Protein AF-A0A6S7IF71-F1 (afdb_monomer_lite)

Sequence (249 aa):
MFGIVPHFIAPGVDFCSVKGHHYIVRSDAGIYIKTDSLSKESDVKVFNLHYSCKGGDHYLANNGYFYIVKGNNYRRVTNMNTDSDSVVYSLHPNCQGGDHYLSMCGKFYIIYKDRGIYRRTTNMNKDDDAVEYPLHPNCKDGLYYWGLEKYAYTIKPLGDWDPQYHKTSNMNHDWDSHDQSFNNDVVNFLPGAPGQAVIKDGNSIGEYKLAKCSEKMENASKDTGIDCTLFMNFSFFVLMVVYLSRNYE

Organism: Paramuricea clavata (NCBI:txid317549)

Se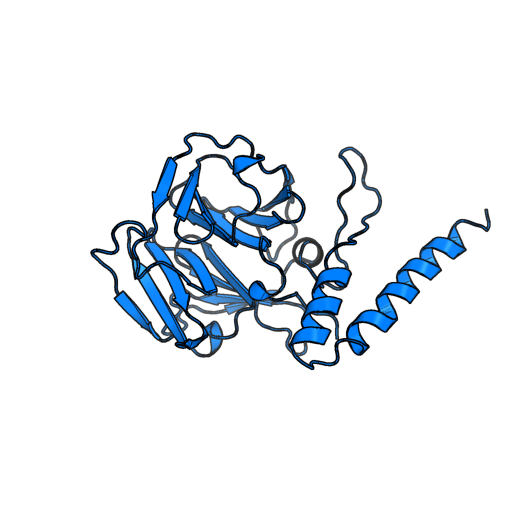condary structure (DSSP, 8-state):
---PPPTTTSTTEEEEEETTEEEEEETTTTEEEEES-SSS----EEEEPPGGGSS-SEEEEETTEEEEEETTEEEEESBTTTTBT-EEEEPPGGGSS-SEEEEETTEEEEEETTTTEEEEES-TTT-TT-EEEEPPGGGTS-S-EEEETTEEEEEPPP-SSS-EEEEESBTTTTBT-EEEEPPHHHHHTSTT-TT------SSS-------SHHHHHHHHHHHH----HHHHTTHHHHHHHHHHTTS--

Foldseek 3Di:
DFWFAFLVLQFQWAWEDDPQWIKTTNLVVQKIWIFNDFFDDTDIDIAGFDPVLHDARAWYDAPQWIWGHHAQKIWIANDRRPCHPIDMAGFDPVLGDAPYWEDEPCWIWGHDLVVQKIKIDNDRRPCPPIDMAGFDPVLRQFRHWYYDYQKIKGWHTDDPDATKIKIASDRRPRHPIDIGHGDPVSQLCGPSRPNPAADDDDDDPDDHDDPDSVVSVVVVCVVPVDPCVVVPPCVVVVVVVVVVVVVPD

pLDDT: mean 80.31, std 23.96, range [27.77, 98.75]

Structure (mmCIF, N/CA/C/O backbone):
data_AF-A0A6S7IF71-F1
#
_entry.id   AF-A0A6S7IF71-F1
#
loop_
_atom_site.group_PDB
_atom_site.id
_atom_site.type_symbol
_atom_site.label_atom_id
_atom_site.label_alt_id
_atom_site.label_comp_id
_atom_site.label_asym_id
_atom_site.label_entity_id
_atom_site.label_seq_id
_atom_site.pdbx_PDB_ins_code
_atom_site.Cartn_x
_atom_site.Cartn_y
_atom_site.Cartn_z
_atom_site.occupancy
_atom_site.B_iso_or_equiv
_atom_site.auth_seq_id
_atom_site.auth_comp_id
_atom_site.auth_asym_id
_atom_site.auth_atom_id
_atom_site.pdbx_PDB_model_num
ATOM 1 N N . MET A 1 1 ? 1.788 -6.121 25.744 1.00 42.72 1 MET A N 1
ATOM 2 C CA . MET A 1 1 ? 2.164 -4.816 25.160 1.00 42.72 1 MET A CA 1
ATOM 3 C C . MET A 1 1 ? 1.217 -4.573 24.002 1.00 42.72 1 MET A C 1
ATOM 5 O O . MET A 1 1 ? 1.227 -5.374 23.085 1.00 42.72 1 MET A O 1
ATOM 9 N N . PHE A 1 2 ? 0.315 -3.594 24.088 1.00 51.47 2 PHE A N 1
ATOM 10 C CA . PHE A 1 2 ? -0.605 -3.299 22.983 1.00 51.47 2 PHE A CA 1
ATOM 11 C C . PHE A 1 2 ? 0.187 -2.714 21.820 1.00 51.47 2 PHE A C 1
ATOM 13 O O . PHE A 1 2 ? 1.081 -1.903 22.045 1.00 51.47 2 PHE A O 1
ATOM 20 N N . GLY A 1 3 ? -0.108 -3.137 20.598 1.00 74.31 3 GLY A N 1
ATOM 21 C CA . GLY A 1 3 ? 0.604 -2.647 19.436 1.00 74.31 3 GLY A CA 1
ATOM 22 C C . GLY A 1 3 ? -0.203 -2.813 18.169 1.00 74.31 3 GLY A C 1
ATOM 23 O O . GLY A 1 3 ? -1.022 -3.726 18.061 1.00 74.31 3 GLY A O 1
ATOM 24 N N . ILE A 1 4 ? 0.027 -1.902 17.224 1.00 84.19 4 ILE A N 1
ATOM 25 C CA . ILE A 1 4 ? -0.579 -1.977 15.899 1.00 84.19 4 ILE A CA 1
ATOM 26 C C . ILE A 1 4 ? -0.264 -3.357 15.313 1.00 84.19 4 ILE A C 1
ATOM 28 O O . ILE A 1 4 ? 0.898 -3.752 15.212 1.00 84.19 4 ILE A O 1
ATOM 32 N N . VAL A 1 5 ? -1.309 -4.088 14.934 1.00 86.94 5 VAL A N 1
ATOM 33 C CA . VAL A 1 5 ? -1.176 -5.410 14.322 1.00 86.94 5 VAL A CA 1
ATOM 34 C C . VAL A 1 5 ? -0.519 -5.235 12.952 1.00 86.94 5 VAL A C 1
ATOM 36 O O . VAL A 1 5 ? -1.033 -4.454 12.149 1.00 86.94 5 VAL A O 1
ATOM 39 N N . PRO A 1 6 ? 0.584 -5.942 12.656 1.00 88.00 6 PRO A N 1
ATOM 40 C CA . PRO A 1 6 ? 1.215 -5.906 11.342 1.00 88.00 6 PRO A CA 1
ATOM 41 C C . PRO A 1 6 ? 0.268 -6.361 10.226 1.00 88.00 6 PRO A C 1
ATOM 43 O O . PRO A 1 6 ? -0.568 -7.245 10.435 1.00 88.00 6 PRO A O 1
ATOM 46 N N . HIS A 1 7 ? 0.459 -5.832 9.017 1.00 90.19 7 HIS A N 1
ATOM 47 C CA . HIS A 1 7 ? -0.374 -6.150 7.853 1.00 90.19 7 HIS A CA 1
ATOM 48 C C . HIS A 1 7 ? -0.539 -7.661 7.591 1.00 90.19 7 HIS A C 1
ATOM 50 O O . HIS A 1 7 ? -1.652 -8.119 7.352 1.00 90.19 7 HIS A O 1
ATOM 56 N N . PHE A 1 8 ? 0.528 -8.460 7.726 1.00 86.12 8 PHE A N 1
ATOM 57 C CA . PHE A 1 8 ? 0.473 -9.909 7.467 1.00 86.12 8 PHE A CA 1
ATOM 58 C C . PHE A 1 8 ? -0.472 -10.681 8.412 1.00 86.12 8 PHE A C 1
ATOM 60 O O . PHE A 1 8 ? -0.945 -11.760 8.063 1.00 86.12 8 PHE A O 1
ATOM 67 N N . ILE A 1 9 ? -0.775 -10.134 9.597 1.00 86.12 9 ILE A N 1
ATOM 68 C CA . ILE A 1 9 ? -1.738 -10.707 10.556 1.00 86.12 9 ILE A CA 1
ATOM 69 C C . ILE A 1 9 ? -3.147 -10.133 10.327 1.00 86.12 9 ILE A C 1
ATOM 71 O O . ILE A 1 9 ? -4.149 -10.798 10.605 1.00 86.12 9 ILE A O 1
ATOM 75 N N . ALA A 1 10 ? -3.239 -8.911 9.795 1.00 86.31 10 ALA A N 1
ATOM 76 C CA . ALA A 1 10 ? -4.484 -8.202 9.510 1.00 86.31 10 ALA A CA 1
ATOM 77 C C . ALA A 1 10 ? -4.689 -7.960 7.997 1.00 86.31 10 ALA A C 1
ATOM 79 O O . ALA A 1 10 ? -4.788 -6.806 7.568 1.00 86.31 10 ALA A O 1
ATOM 80 N N . PRO A 1 11 ? -4.798 -9.023 7.173 1.00 81.00 11 PRO A N 1
ATOM 81 C CA . PRO A 1 11 ? -5.032 -8.866 5.743 1.00 81.00 11 PRO A CA 1
ATOM 82 C C . PRO A 1 11 ? -6.348 -8.124 5.491 1.00 81.00 11 PRO A C 1
ATOM 84 O O . PRO A 1 11 ? -7.351 -8.336 6.185 1.00 81.00 11 PRO A O 1
ATOM 87 N N . GLY A 1 12 ? -6.342 -7.251 4.486 1.00 85.56 12 GLY A N 1
ATOM 88 C CA . GLY A 1 12 ? -7.453 -6.347 4.192 1.00 85.56 12 GLY A CA 1
ATOM 89 C C . GLY A 1 12 ? -7.421 -5.029 4.969 1.00 85.56 12 GLY A C 1
ATOM 90 O O . GLY A 1 12 ? -8.316 -4.205 4.769 1.00 85.56 12 GLY A O 1
ATOM 91 N N . VAL A 1 13 ? -6.414 -4.807 5.818 1.00 93.00 13 VAL A N 1
ATOM 92 C CA . VAL A 1 13 ? -6.106 -3.489 6.381 1.00 93.00 13 VAL A CA 1
ATOM 93 C C . VAL A 1 13 ? -4.944 -2.880 5.623 1.00 93.00 13 VAL A C 1
ATOM 95 O O . VAL A 1 13 ? -3.893 -3.506 5.532 1.00 93.00 13 VAL A O 1
ATOM 98 N N . ASP A 1 14 ? -5.107 -1.675 5.087 1.00 96.00 14 ASP A N 1
ATOM 99 C CA . ASP A 1 14 ? -4.027 -1.036 4.336 1.00 96.00 14 ASP A CA 1
ATOM 100 C C . ASP A 1 14 ? -4.143 0.488 4.295 1.00 96.00 14 ASP A C 1
ATOM 102 O O . ASP A 1 14 ? -5.200 1.063 4.573 1.00 96.00 14 ASP A O 1
ATOM 106 N N . PHE A 1 15 ? -3.048 1.138 3.919 1.00 96.44 15 PHE A N 1
ATOM 107 C CA . PHE A 1 15 ? -2.968 2.576 3.728 1.00 96.44 15 PHE A CA 1
ATOM 108 C C . PHE A 1 15 ? -2.781 2.895 2.251 1.00 96.44 15 PHE A C 1
ATOM 110 O O . PHE A 1 15 ? -1.943 2.320 1.565 1.00 96.44 15 PHE A O 1
ATOM 117 N N . CYS A 1 16 ? -3.489 3.904 1.759 1.00 96.62 16 CYS A N 1
ATOM 118 C CA . CYS A 1 16 ? -3.163 4.490 0.467 1.00 96.62 16 CYS A CA 1
ATOM 119 C C . CYS A 1 16 ? -3.387 5.993 0.466 1.00 96.62 16 CYS A C 1
ATOM 121 O O . CYS A 1 16 ? -3.990 6.556 1.380 1.00 96.62 16 CYS A O 1
ATOM 123 N N . SER A 1 17 ? -2.837 6.701 -0.517 1.00 95.62 17 SER A N 1
ATOM 124 C CA . SER A 1 17 ? -3.006 8.151 -0.594 1.00 95.62 17 SER A CA 1
ATOM 125 C C . SER A 1 17 ? -2.985 8.646 -2.031 1.00 95.62 17 SER A C 1
ATOM 127 O O . SER A 1 17 ? -2.241 8.150 -2.873 1.00 95.62 17 SER A O 1
ATOM 129 N N . VAL A 1 18 ? -3.838 9.624 -2.329 1.00 93.06 18 VAL A N 1
ATOM 130 C CA . VAL A 1 18 ? -3.946 10.224 -3.663 1.00 93.06 18 VAL A CA 1
ATOM 131 C C . VAL A 1 18 ? -4.596 11.599 -3.567 1.00 93.06 18 VAL A C 1
ATOM 133 O O . VAL A 1 18 ? -5.538 11.790 -2.798 1.00 93.06 18 VAL A O 1
ATOM 136 N N . LYS A 1 19 ? -4.103 12.558 -4.365 1.00 89.81 19 LYS A N 1
ATOM 137 C CA . LYS A 1 19 ? -4.599 13.950 -4.410 1.00 89.81 19 LYS A CA 1
ATOM 138 C C . LYS A 1 19 ? -4.639 14.620 -3.023 1.00 89.81 19 LYS A C 1
ATOM 140 O O . LYS A 1 19 ? -5.646 15.212 -2.660 1.00 89.81 19 LYS A O 1
ATOM 145 N N . GLY A 1 20 ? -3.566 14.479 -2.242 1.00 88.00 20 GLY A N 1
ATOM 146 C CA . GLY A 1 20 ? -3.442 15.102 -0.916 1.00 88.00 20 GLY A CA 1
ATOM 147 C C . GLY A 1 20 ? -4.278 14.462 0.197 1.00 88.00 20 GLY A C 1
ATOM 148 O O . GLY A 1 20 ? -4.254 14.951 1.318 1.00 88.00 20 GLY A O 1
ATOM 149 N N . HIS A 1 21 ? -4.993 13.372 -0.087 1.00 92.88 21 HIS A N 1
ATOM 150 C CA . HIS A 1 21 ? -5.795 12.659 0.902 1.00 92.88 21 HIS A CA 1
ATOM 151 C C . HIS A 1 21 ? -5.159 11.325 1.274 1.00 92.88 21 HIS A C 1
ATOM 153 O O . HIS A 1 21 ? -4.665 10.606 0.398 1.00 92.88 21 HIS A O 1
ATOM 159 N N . HIS A 1 22 ? -5.259 10.976 2.550 1.00 94.81 22 HIS A N 1
ATOM 160 C CA . HIS A 1 22 ? -4.908 9.679 3.101 1.00 94.81 22 HIS A CA 1
ATOM 161 C C . HIS A 1 22 ? -6.156 8.826 3.295 1.00 94.81 22 HIS A C 1
ATOM 163 O O . HIS A 1 22 ? -7.217 9.318 3.688 1.00 94.81 22 HIS A O 1
ATOM 169 N N . TYR A 1 23 ? -6.010 7.537 3.028 1.00 95.81 23 TYR A N 1
ATOM 170 C CA . TYR A 1 23 ? -7.058 6.549 3.169 1.00 95.81 23 TYR A CA 1
ATOM 171 C C . TYR A 1 23 ? -6.542 5.401 4.014 1.00 95.81 23 TYR A C 1
ATOM 173 O O . TYR A 1 23 ? -5.445 4.899 3.768 1.00 95.81 23 TYR A O 1
ATOM 181 N N . ILE A 1 24 ? -7.355 4.976 4.974 1.00 95.44 24 ILE A N 1
ATOM 182 C CA . ILE A 1 24 ? -7.093 3.771 5.757 1.00 95.44 24 ILE A CA 1
ATOM 183 C C . ILE A 1 24 ? -8.232 2.819 5.465 1.00 95.44 24 ILE A C 1
ATOM 185 O O . ILE A 1 24 ? -9.390 3.084 5.794 1.00 95.44 24 ILE A O 1
ATOM 189 N N . VAL A 1 25 ? -7.904 1.742 4.769 1.00 96.50 25 VAL A N 1
ATOM 190 C CA . VAL A 1 25 ? -8.851 0.728 4.338 1.00 96.50 25 VAL A CA 1
ATOM 191 C C . VAL A 1 25 ? -8.940 -0.326 5.429 1.00 96.50 25 VAL A C 1
ATOM 193 O O . VAL A 1 25 ? -7.927 -0.850 5.875 1.00 96.50 25 VAL A O 1
ATOM 196 N N . ARG A 1 26 ? -10.164 -0.634 5.858 1.00 93.25 26 ARG A N 1
ATOM 197 C CA . ARG A 1 26 ? -10.503 -1.748 6.750 1.00 93.25 26 ARG A CA 1
ATOM 198 C C . ARG A 1 26 ? -11.478 -2.638 6.004 1.00 93.25 26 ARG A C 1
ATOM 200 O O . ARG A 1 26 ? -12.685 -2.658 6.252 1.00 93.25 26 ARG A O 1
ATOM 207 N N . SER A 1 27 ? -10.952 -3.343 5.010 1.00 93.62 27 SER A N 1
ATOM 208 C CA . SER A 1 27 ? -11.751 -4.227 4.173 1.00 93.62 27 SER A CA 1
ATOM 209 C C . SER A 1 27 ? -12.330 -5.406 4.946 1.00 93.62 27 SER A C 1
ATOM 211 O O . SER A 1 27 ? -13.363 -5.934 4.533 1.00 93.62 27 SER A O 1
ATOM 213 N N . ASP A 1 28 ? -11.695 -5.799 6.044 1.00 87.19 28 ASP A N 1
ATOM 214 C CA . ASP A 1 28 ? -12.214 -6.751 7.025 1.00 87.19 28 ASP A CA 1
ATOM 215 C C . ASP A 1 28 ? -13.533 -6.274 7.661 1.00 87.19 28 ASP A C 1
ATOM 217 O O . ASP A 1 28 ? -14.412 -7.087 7.951 1.00 87.19 28 ASP A O 1
ATOM 221 N N . ALA A 1 29 ? -13.690 -4.957 7.814 1.00 88.00 29 ALA A N 1
ATOM 222 C CA . ALA A 1 29 ? -14.912 -4.291 8.259 1.00 88.00 29 ALA A CA 1
ATOM 223 C C . ALA A 1 29 ? -15.776 -3.763 7.094 1.00 88.00 29 ALA A C 1
ATOM 225 O O . ALA A 1 29 ? -16.879 -3.269 7.308 1.00 88.00 29 ALA A O 1
ATOM 226 N N . GLY A 1 30 ? -15.305 -3.879 5.850 1.00 91.00 30 GLY A N 1
ATOM 227 C CA . GLY A 1 30 ? -16.019 -3.413 4.663 1.00 91.00 30 GLY A CA 1
ATOM 228 C C . GLY A 1 30 ? -16.107 -1.892 4.528 1.00 91.00 30 GLY A C 1
ATOM 229 O O . GLY A 1 30 ? -17.011 -1.417 3.839 1.00 91.00 30 GLY A O 1
ATOM 230 N N . ILE A 1 31 ? -15.188 -1.152 5.147 1.00 93.69 31 ILE A N 1
ATOM 231 C CA . ILE A 1 31 ? -15.165 0.314 5.159 1.00 93.69 31 ILE A CA 1
ATOM 232 C C . ILE A 1 31 ? -13.760 0.860 4.876 1.00 93.69 31 ILE A C 1
ATOM 234 O O . ILE A 1 31 ? -12.764 0.136 4.920 1.00 93.69 31 ILE A O 1
ATOM 238 N N . TYR A 1 32 ? -13.669 2.160 4.634 1.00 94.44 32 TYR A N 1
ATOM 239 C CA . TYR A 1 32 ? -12.418 2.904 4.715 1.00 94.44 32 TYR A CA 1
ATOM 240 C C . TYR A 1 32 ? -12.674 4.301 5.272 1.00 94.44 32 TYR A C 1
ATOM 242 O O . TYR A 1 32 ? -13.789 4.821 5.188 1.00 94.44 32 TYR A O 1
ATOM 250 N N . ILE A 1 33 ? -11.635 4.920 5.820 1.00 91.94 33 ILE A N 1
ATOM 251 C CA . ILE A 1 33 ? -11.669 6.334 6.189 1.00 91.94 33 ILE A CA 1
ATOM 252 C C . ILE A 1 33 ? -10.856 7.168 5.219 1.00 91.94 33 ILE A C 1
ATOM 254 O O . ILE A 1 33 ? -9.880 6.686 4.648 1.00 91.94 33 ILE A O 1
ATOM 258 N N . LYS A 1 34 ? -11.269 8.419 5.044 1.00 92.69 34 LYS A N 1
ATOM 259 C CA . LYS A 1 34 ? -10.545 9.457 4.314 1.00 92.69 34 LYS A CA 1
ATOM 260 C C . LYS A 1 34 ? -10.218 10.592 5.278 1.00 92.69 34 LYS A C 1
ATOM 262 O O . LYS A 1 34 ? -11.111 11.051 5.989 1.00 92.69 34 LYS A O 1
ATOM 267 N N . THR A 1 35 ? -8.979 11.061 5.241 1.00 91.56 35 THR A N 1
ATOM 268 C CA . THR A 1 35 ? -8.516 12.231 5.992 1.00 91.56 35 THR A CA 1
ATOM 269 C C . THR A 1 35 ? -7.482 13.029 5.192 1.00 91.56 35 THR A C 1
ATOM 271 O O . THR A 1 35 ? -6.824 12.492 4.299 1.00 91.56 35 THR A O 1
ATOM 274 N N . ASP A 1 36 ? -7.331 14.311 5.514 1.00 91.44 36 ASP A N 1
ATOM 275 C CA . ASP A 1 36 ? -6.315 15.202 4.942 1.00 91.44 36 ASP A CA 1
ATOM 276 C C . ASP A 1 36 ? -5.003 15.163 5.741 1.00 91.44 36 ASP A C 1
ATOM 278 O O . ASP A 1 36 ? -3.959 15.602 5.258 1.00 91.44 36 ASP A O 1
ATOM 282 N N . SER A 1 37 ? -5.028 14.631 6.967 1.00 90.75 37 SER A N 1
ATOM 283 C CA . SER A 1 37 ? -3.842 14.521 7.810 1.00 90.75 37 SER A CA 1
ATOM 284 C C . SER A 1 37 ? -3.867 13.267 8.672 1.00 90.75 37 SER A C 1
ATOM 286 O O . SER A 1 37 ? -4.893 12.887 9.226 1.00 90.75 37 SER A O 1
ATOM 288 N N . LEU A 1 38 ? -2.699 12.640 8.811 1.00 91.44 38 LEU A N 1
ATOM 289 C CA . LEU A 1 38 ? -2.497 11.523 9.732 1.00 91.44 38 LEU A CA 1
ATOM 290 C C . LEU A 1 38 ? -1.950 11.965 11.092 1.00 91.44 38 LEU A C 1
ATOM 292 O O . LEU A 1 38 ? -2.001 11.178 12.027 1.00 91.44 38 LEU A O 1
ATOM 296 N N . SER A 1 39 ? -1.417 13.187 11.208 1.00 89.88 39 SER A N 1
ATOM 297 C CA . SER A 1 39 ? -0.765 13.701 12.426 1.00 89.88 39 SER A CA 1
ATOM 298 C C . SER A 1 39 ? -1.512 14.855 13.093 1.00 89.88 39 SER A C 1
ATOM 300 O O . SER A 1 39 ? -1.303 15.117 14.274 1.00 89.88 39 SER A O 1
ATOM 302 N N . LYS A 1 40 ? -2.390 15.551 12.367 1.00 86.75 40 LYS A N 1
ATOM 303 C CA . LYS A 1 40 ? -3.193 16.657 12.899 1.00 86.75 40 LYS A CA 1
ATOM 304 C C . LYS A 1 40 ? -4.643 16.237 13.064 1.00 86.75 40 LYS A C 1
ATOM 306 O O . LYS A 1 40 ? -5.134 15.382 12.327 1.00 86.75 40 LYS A O 1
ATOM 311 N N . GLU A 1 41 ? -5.330 16.884 14.002 1.00 77.44 41 GLU A N 1
ATOM 312 C CA . GLU A 1 41 ? -6.791 16.853 14.032 1.00 77.44 41 GLU A CA 1
ATOM 313 C C . GLU A 1 41 ? -7.328 17.292 12.670 1.00 77.44 41 GLU A C 1
ATOM 315 O O . GLU A 1 41 ? -6.921 18.311 12.107 1.00 77.44 41 GLU A O 1
ATOM 320 N N . SER A 1 42 ? -8.169 16.444 12.098 1.00 73.81 42 SER A N 1
ATOM 321 C CA . SER A 1 42 ? -8.741 16.629 10.775 1.00 73.81 42 SER A CA 1
ATOM 322 C C . SER A 1 42 ? -10.043 15.853 10.685 1.00 73.81 42 SER A C 1
ATOM 324 O O . SER A 1 42 ? -10.219 14.840 11.364 1.00 73.81 42 SER A O 1
ATOM 326 N N . ASP A 1 43 ? -10.957 16.335 9.846 1.00 76.94 43 ASP A N 1
ATOM 327 C CA . ASP A 1 43 ? -12.239 15.675 9.631 1.00 76.94 43 ASP A CA 1
ATOM 328 C C . ASP A 1 43 ? -12.020 14.284 9.027 1.00 76.94 43 ASP A C 1
ATOM 330 O O . ASP A 1 43 ? -11.713 14.132 7.839 1.00 76.94 43 ASP A O 1
ATOM 334 N N . VAL A 1 44 ? -12.223 13.254 9.844 1.00 80.44 44 VAL A N 1
ATOM 335 C CA . VAL A 1 44 ? -12.226 11.867 9.389 1.00 80.44 44 VAL A CA 1
ATOM 336 C C . VAL A 1 44 ? -13.610 11.538 8.844 1.00 80.44 44 VAL A C 1
ATOM 338 O O . VAL A 1 44 ? -14.618 11.623 9.545 1.00 80.44 44 VAL A O 1
ATOM 341 N N . LYS A 1 45 ? -13.673 11.129 7.575 1.00 85.94 45 LYS A N 1
ATOM 342 C CA . LYS A 1 45 ? -14.918 10.675 6.940 1.00 85.94 45 LYS A CA 1
ATOM 343 C C . LYS A 1 45 ? -14.865 9.178 6.703 1.00 85.94 45 LYS A C 1
ATOM 345 O O . LYS A 1 45 ? -13.931 8.690 6.069 1.00 85.94 45 LYS A O 1
ATOM 350 N N . VAL A 1 46 ? -15.882 8.470 7.183 1.00 87.88 46 VAL A N 1
ATOM 351 C CA . VAL A 1 46 ? -16.032 7.021 7.012 1.00 87.88 46 VAL A CA 1
ATOM 352 C C . VAL A 1 46 ? -16.889 6.737 5.782 1.00 87.88 46 VAL A C 1
ATOM 354 O O . VAL A 1 46 ? -17.934 7.356 5.586 1.00 87.88 46 VAL A O 1
ATOM 357 N N . PHE A 1 47 ? -16.463 5.778 4.967 1.00 91.12 47 PHE A N 1
ATOM 358 C CA . PHE A 1 47 ? -17.165 5.344 3.765 1.00 91.12 47 PHE A CA 1
ATOM 359 C C . PHE A 1 47 ? -17.275 3.823 3.719 1.00 91.12 47 PHE A C 1
ATOM 361 O O . PHE A 1 47 ? -16.383 3.103 4.167 1.00 91.12 47 PHE A O 1
ATOM 368 N N . ASN A 1 48 ? -18.357 3.336 3.118 1.00 94.25 48 ASN A N 1
ATOM 369 C CA . ASN A 1 48 ? -18.522 1.919 2.823 1.00 94.25 48 ASN A CA 1
ATOM 370 C C . ASN A 1 48 ? -17.749 1.543 1.556 1.00 94.25 48 ASN A C 1
ATOM 372 O O . ASN A 1 48 ? -17.822 2.245 0.548 1.00 94.25 48 ASN A O 1
ATOM 376 N N . LEU A 1 49 ? -17.080 0.393 1.584 1.00 95.50 49 LEU A N 1
ATOM 377 C CA . LEU A 1 49 ? -16.547 -0.232 0.377 1.00 95.50 49 LEU A CA 1
ATOM 378 C C . LEU A 1 49 ? -17.680 -0.903 -0.403 1.00 95.50 49 LEU A C 1
ATOM 380 O O . LEU A 1 49 ? -18.520 -1.605 0.175 1.00 95.50 49 LEU A O 1
ATOM 384 N N . HIS A 1 50 ? -17.648 -0.772 -1.727 1.00 97.81 50 HIS A N 1
ATOM 385 C CA . HIS A 1 50 ? -18.440 -1.604 -2.623 1.00 97.81 50 HIS A CA 1
ATOM 386 C C . HIS A 1 50 ? -18.098 -3.080 -2.407 1.00 97.81 50 HIS A C 1
ATOM 388 O O . HIS A 1 50 ? -16.950 -3.414 -2.117 1.00 97.81 50 HIS A O 1
ATOM 394 N N . TYR A 1 51 ? -19.061 -3.983 -2.604 1.00 96.25 51 TYR A N 1
ATOM 395 C CA . TYR A 1 51 ? -18.844 -5.422 -2.422 1.00 96.25 51 TYR A CA 1
ATOM 396 C C . TYR A 1 51 ? -17.641 -5.949 -3.230 1.00 96.25 51 TYR A C 1
ATOM 398 O O . TYR A 1 51 ? -16.790 -6.639 -2.675 1.00 96.25 51 TYR A O 1
ATOM 406 N N . SER A 1 52 ? -17.509 -5.544 -4.499 1.00 97.06 52 SER A N 1
ATOM 407 C CA . SER A 1 52 ? -16.378 -5.911 -5.374 1.00 97.06 52 SER A CA 1
ATOM 408 C C . SER A 1 52 ? -15.022 -5.343 -4.940 1.00 97.06 52 SER A C 1
ATOM 410 O O . SER A 1 52 ? -13.987 -5.825 -5.397 1.00 97.06 52 SER A O 1
ATOM 412 N N . CYS A 1 53 ? -15.024 -4.301 -4.106 1.00 97.56 53 CYS A N 1
ATOM 413 C CA . CYS A 1 53 ? -13.823 -3.646 -3.593 1.00 97.56 53 CYS A CA 1
ATOM 414 C C . CYS A 1 53 ? -13.407 -4.187 -2.217 1.00 97.56 53 CYS A C 1
ATOM 416 O O . CYS A 1 53 ? -12.478 -3.656 -1.622 1.00 97.56 53 CYS A O 1
ATOM 418 N N . LYS A 1 54 ? -14.091 -5.218 -1.702 1.00 96.06 54 LYS A N 1
ATOM 419 C CA . LYS A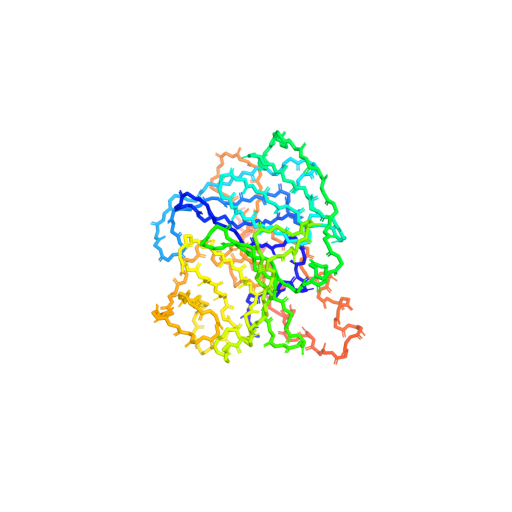 1 54 ? -13.742 -5.895 -0.449 1.00 96.06 54 LYS A CA 1
ATOM 420 C C . LYS A 1 54 ? -12.872 -7.127 -0.704 1.00 96.06 54 LYS A C 1
ATOM 422 O O . LYS A 1 54 ? -12.943 -7.779 -1.745 1.00 96.06 54 LYS A O 1
ATOM 427 N N . GLY A 1 55 ? -12.101 -7.498 0.310 1.00 94.12 55 GLY A N 1
ATOM 428 C CA . GLY A 1 55 ? -11.275 -8.697 0.354 1.00 94.12 55 GLY A CA 1
ATOM 429 C C . GLY A 1 55 ? -10.083 -8.648 -0.595 1.00 94.12 55 GLY A C 1
ATOM 430 O O . GLY A 1 55 ? -9.694 -9.702 -1.093 1.00 94.12 55 GLY A O 1
ATOM 431 N N . GLY A 1 56 ? -9.584 -7.451 -0.911 1.00 95.88 56 GLY A N 1
ATOM 432 C CA . GLY A 1 56 ? -8.238 -7.265 -1.439 1.00 95.88 56 GLY A CA 1
ATOM 433 C C . GLY A 1 56 ? -7.186 -7.499 -0.360 1.00 95.88 56 GLY A C 1
ATOM 434 O O . GLY A 1 56 ? -7.421 -7.197 0.812 1.00 95.88 56 GLY A O 1
ATOM 435 N N . ASP A 1 57 ? -6.048 -8.024 -0.790 1.00 96.00 57 ASP A N 1
ATOM 436 C CA . ASP A 1 57 ? -4.868 -8.258 0.033 1.00 96.00 57 ASP A CA 1
ATOM 437 C C . ASP A 1 57 ? -4.147 -6.931 0.296 1.00 96.00 57 ASP A C 1
ATOM 439 O O . ASP A 1 57 ? -3.827 -6.637 1.442 1.00 96.00 57 ASP A O 1
ATOM 443 N N . HIS A 1 58 ? -4.022 -6.081 -0.736 1.00 97.50 58 HIS A N 1
ATOM 444 C CA . HIS A 1 58 ? -3.435 -4.739 -0.633 1.00 97.50 58 HIS A CA 1
ATOM 445 C C . HIS A 1 58 ? -4.283 -3.675 -1.328 1.00 97.50 58 HIS A C 1
ATOM 447 O O . HIS A 1 58 ? -4.960 -3.947 -2.328 1.00 97.50 58 HIS A O 1
ATOM 453 N N . TYR A 1 59 ? -4.186 -2.442 -0.837 1.00 97.94 59 TYR A N 1
ATOM 454 C CA . TYR A 1 59 ? -4.833 -1.262 -1.399 1.00 97.94 59 TYR A CA 1
ATOM 455 C C . TYR A 1 59 ? -3.807 -0.155 -1.586 1.00 97.94 59 TYR A C 1
ATOM 457 O O . TYR A 1 59 ? -3.186 0.309 -0.640 1.00 97.94 59 TYR A O 1
ATOM 465 N N . LEU A 1 60 ? -3.694 0.340 -2.813 1.00 97.19 60 LEU A N 1
ATOM 466 C CA . LEU A 1 60 ? -2.832 1.464 -3.158 1.00 97.19 60 LEU A CA 1
ATOM 467 C C . LEU A 1 60 ? -3.565 2.434 -4.081 1.00 97.19 60 LEU A C 1
ATOM 469 O O . LEU A 1 60 ? -4.598 2.106 -4.664 1.00 97.19 60 LEU A O 1
ATOM 473 N N . ALA A 1 61 ? -3.039 3.646 -4.228 1.00 96.56 61 ALA A N 1
ATOM 474 C CA . ALA A 1 61 ? -3.654 4.663 -5.066 1.00 96.56 61 ALA A CA 1
ATOM 475 C C . ALA A 1 61 ? -2.607 5.398 -5.908 1.00 96.56 61 ALA A C 1
ATOM 477 O O . ALA A 1 61 ? -1.499 5.677 -5.455 1.00 96.56 61 ALA A O 1
ATOM 478 N N . ASN A 1 62 ? -2.955 5.686 -7.161 1.00 94.00 62 ASN A N 1
ATOM 479 C CA . ASN A 1 62 ? -2.084 6.375 -8.112 1.00 94.00 62 ASN A CA 1
ATOM 480 C C . ASN A 1 62 ? -2.918 7.126 -9.155 1.00 94.00 62 ASN A C 1
ATOM 482 O O . ASN A 1 62 ? -3.872 6.569 -9.697 1.00 94.00 62 ASN A O 1
ATOM 486 N N . ASN A 1 63 ? -2.543 8.368 -9.473 1.00 90.00 63 ASN A N 1
ATOM 487 C CA . ASN A 1 63 ? -3.128 9.169 -10.558 1.00 90.00 63 ASN A CA 1
ATOM 488 C C . ASN A 1 63 ? -4.670 9.220 -10.562 1.00 90.00 63 ASN A C 1
ATOM 490 O O . ASN A 1 63 ? -5.304 9.195 -11.611 1.00 90.00 63 ASN A O 1
ATOM 494 N N . GLY A 1 64 ? -5.283 9.293 -9.377 1.00 91.25 64 GLY A N 1
ATOM 495 C CA . GLY A 1 64 ? -6.741 9.351 -9.217 1.00 91.25 64 GLY A CA 1
ATOM 496 C C . GLY A 1 64 ? -7.468 8.006 -9.289 1.00 91.25 64 GLY A C 1
ATOM 497 O O . GLY A 1 64 ? -8.692 8.004 -9.236 1.00 91.25 64 GLY A O 1
ATOM 498 N N . TYR A 1 65 ? -6.739 6.894 -9.371 1.00 96.81 65 TYR A N 1
ATOM 499 C CA . TYR A 1 65 ? -7.286 5.544 -9.289 1.00 96.81 65 TYR A CA 1
ATOM 500 C C . TYR A 1 65 ? -6.876 4.866 -7.985 1.00 96.81 65 TYR A C 1
ATOM 502 O O . TYR A 1 65 ? -5.778 5.099 -7.473 1.00 96.81 65 TYR A O 1
ATOM 510 N N . PHE A 1 66 ? -7.736 3.973 -7.512 1.00 98.12 66 PHE A N 1
ATOM 511 C CA . PHE A 1 66 ? -7.433 2.981 -6.491 1.00 98.12 66 PHE A CA 1
ATOM 512 C C . PHE A 1 66 ? -7.147 1.643 -7.161 1.00 98.12 66 PHE A C 1
ATOM 514 O O . PHE A 1 66 ? -7.766 1.291 -8.168 1.00 98.12 66 PHE A O 1
ATOM 521 N N . TYR A 1 67 ? -6.210 0.903 -6.592 1.00 98.31 67 TYR A N 1
AT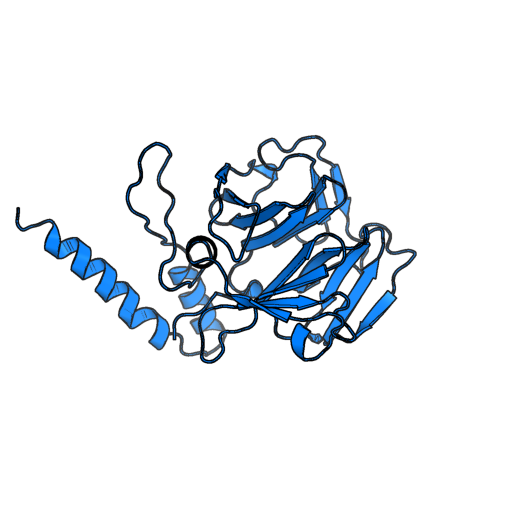OM 522 C CA . TYR A 1 67 ? -5.782 -0.408 -7.043 1.00 98.31 67 TYR A CA 1
ATOM 523 C C . TYR A 1 67 ? -5.950 -1.359 -5.867 1.00 98.31 67 TYR A C 1
ATOM 525 O O . TYR A 1 67 ? -5.502 -1.069 -4.761 1.00 98.31 67 TYR A O 1
ATOM 533 N N . ILE A 1 68 ? -6.622 -2.472 -6.118 1.00 98.44 68 ILE A N 1
ATOM 534 C CA . ILE A 1 68 ? -6.954 -3.483 -5.122 1.00 98.44 68 ILE A CA 1
ATOM 535 C C . ILE A 1 68 ? -6.293 -4.769 -5.589 1.00 98.44 68 ILE A C 1
ATOM 537 O O . ILE A 1 68 ? -6.756 -5.381 -6.556 1.00 98.44 68 ILE A O 1
ATOM 541 N N . VAL A 1 69 ? -5.185 -5.135 -4.955 1.00 98.25 69 VAL A N 1
ATOM 542 C CA . VAL A 1 69 ? -4.456 -6.371 -5.254 1.00 98.25 69 VAL A CA 1
ATOM 543 C C . VAL A 1 69 ? -5.174 -7.529 -4.575 1.00 98.25 69 VAL A C 1
ATOM 545 O O . VAL A 1 69 ? -5.558 -7.417 -3.414 1.00 98.25 69 VAL A O 1
ATOM 548 N N . LYS A 1 70 ? -5.389 -8.625 -5.303 1.00 97.19 70 LYS A N 1
ATOM 549 C CA . LYS A 1 70 ? -5.974 -9.859 -4.777 1.00 97.19 70 LYS A CA 1
ATOM 550 C C . LYS A 1 70 ? -5.361 -11.068 -5.478 1.00 97.19 70 LYS A C 1
ATOM 552 O O . LYS A 1 70 ? -5.624 -11.309 -6.663 1.00 97.19 70 LYS A O 1
ATOM 557 N N . GLY A 1 71 ? -4.552 -11.825 -4.746 1.00 96.31 71 GLY A N 1
ATOM 558 C CA . GLY A 1 71 ? -3.683 -12.859 -5.291 1.00 96.31 71 GLY A CA 1
ATOM 559 C C . GLY A 1 71 ? -2.831 -12.302 -6.431 1.00 96.31 71 GLY A C 1
ATOM 560 O O . GLY A 1 71 ? -2.171 -11.277 -6.296 1.00 96.31 71 GLY A O 1
ATOM 561 N N . ASN A 1 72 ? -2.913 -12.940 -7.598 1.00 98.31 72 ASN A N 1
ATOM 562 C CA . ASN A 1 72 ? -2.097 -12.588 -8.765 1.00 98.31 72 ASN A CA 1
ATOM 563 C C . ASN A 1 72 ? -2.752 -11.554 -9.696 1.00 98.31 72 ASN A C 1
ATOM 565 O O . ASN A 1 72 ? -2.341 -11.401 -10.846 1.00 98.31 72 ASN A O 1
ATOM 569 N N . ASN A 1 73 ? -3.797 -10.862 -9.242 1.00 98.50 73 ASN A N 1
ATOM 570 C CA . ASN A 1 73 ? -4.511 -9.862 -10.032 1.00 98.50 73 ASN A CA 1
ATOM 571 C C . ASN A 1 73 ? -4.645 -8.556 -9.253 1.00 98.50 73 ASN A C 1
ATOM 573 O O . ASN A 1 73 ? -4.573 -8.536 -8.025 1.00 98.50 73 ASN A O 1
ATOM 577 N N . TYR A 1 74 ? -4.918 -7.470 -9.967 1.00 98.38 74 TYR A N 1
ATOM 578 C CA . TYR A 1 74 ? -5.387 -6.239 -9.355 1.00 98.38 74 TYR A CA 1
ATOM 579 C C . TYR A 1 74 ? -6.599 -5.680 -10.091 1.00 98.38 74 TYR A C 1
ATOM 581 O O . TYR A 1 74 ? -6.697 -5.709 -11.320 1.00 98.38 74 TYR A O 1
ATOM 589 N N . ARG A 1 75 ? -7.531 -5.140 -9.312 1.00 98.44 75 ARG A N 1
ATOM 590 C CA . ARG A 1 75 ? -8.663 -4.355 -9.796 1.00 98.44 75 ARG 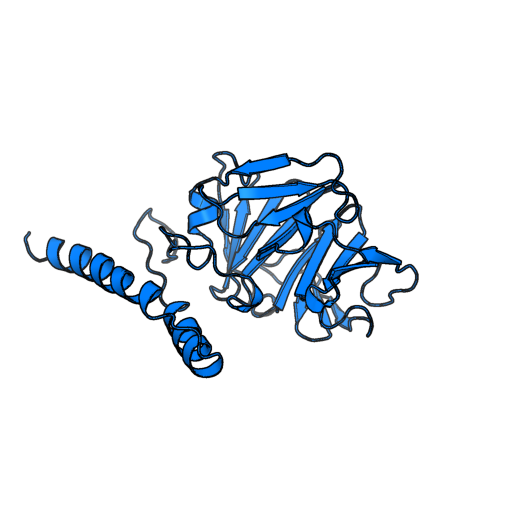A CA 1
ATOM 591 C C . ARG A 1 75 ? -8.310 -2.879 -9.684 1.00 98.44 75 ARG A C 1
ATOM 593 O O . ARG A 1 75 ? -7.888 -2.435 -8.623 1.00 98.44 75 ARG A O 1
ATOM 600 N N . ARG A 1 76 ? -8.507 -2.114 -10.753 1.00 98.25 76 ARG A N 1
ATOM 601 C CA . ARG A 1 76 ? -8.382 -0.653 -10.756 1.00 98.25 76 ARG A CA 1
ATOM 602 C C . ARG A 1 76 ? -9.769 -0.025 -10.795 1.00 98.25 76 ARG A C 1
ATOM 604 O O . ARG A 1 76 ? -10.547 -0.407 -11.659 1.00 98.25 76 ARG A O 1
ATOM 611 N N . VAL A 1 77 ? -10.047 0.937 -9.916 1.00 98.50 77 VAL A N 1
ATOM 612 C CA . VAL A 1 77 ? -11.314 1.694 -9.855 1.00 98.50 77 VAL A CA 1
ATOM 613 C C . VAL A 1 77 ? -11.051 3.184 -9.651 1.00 98.50 77 VAL A C 1
ATOM 615 O O . VAL A 1 77 ? -10.010 3.565 -9.117 1.00 98.50 77 VAL A O 1
ATOM 618 N N . THR A 1 78 ? -11.993 4.042 -10.031 1.00 97.69 78 THR A N 1
ATOM 619 C CA . THR A 1 78 ? -11.958 5.484 -9.705 1.00 97.69 78 THR A CA 1
ATOM 620 C C . THR A 1 78 ? -12.635 5.798 -8.370 1.00 97.69 78 THR A C 1
ATOM 622 O O . THR A 1 78 ? -12.309 6.797 -7.728 1.00 97.69 78 THR A O 1
ATOM 625 N N . ASN A 1 79 ? -13.544 4.931 -7.915 1.00 97.12 79 ASN A N 1
ATOM 626 C CA . ASN A 1 79 ? -14.272 5.088 -6.660 1.00 97.12 79 ASN A CA 1
ATOM 627 C C . ASN A 1 79 ? -14.526 3.724 -5.997 1.00 97.12 79 ASN A C 1
ATOM 629 O O . ASN A 1 79 ? -15.180 2.856 -6.577 1.00 97.12 79 ASN A O 1
ATOM 633 N N . MET A 1 80 ? -14.029 3.547 -4.767 1.00 97.44 80 MET A N 1
ATOM 634 C CA . MET A 1 80 ? -14.175 2.297 -4.011 1.00 97.44 80 MET A CA 1
ATOM 635 C C . MET A 1 80 ? -15.588 2.075 -3.448 1.00 97.44 80 MET A C 1
ATOM 637 O O . MET A 1 80 ? -15.903 0.949 -3.077 1.00 97.44 80 MET A O 1
ATOM 641 N N . ASN A 1 81 ? -16.455 3.094 -3.407 1.00 97.31 81 ASN A N 1
ATOM 642 C CA . ASN A 1 81 ? -17.843 2.971 -2.925 1.00 97.31 81 ASN A CA 1
ATOM 643 C C . ASN A 1 81 ? -18.765 2.346 -3.971 1.00 97.31 81 ASN A C 1
ATOM 645 O O . ASN A 1 81 ? -19.789 1.758 -3.627 1.00 97.31 81 ASN A O 1
ATOM 649 N N . THR A 1 82 ? -18.418 2.504 -5.246 1.00 97.75 82 THR A N 1
ATOM 650 C CA . THR A 1 82 ? -19.292 2.200 -6.385 1.00 97.75 82 THR A CA 1
ATOM 651 C C . THR A 1 82 ? -18.655 1.264 -7.407 1.00 97.75 82 THR A C 1
ATOM 653 O O . THR A 1 82 ? -19.327 0.909 -8.368 1.00 97.75 82 THR A O 1
ATOM 656 N N . ASP A 1 83 ? -17.384 0.872 -7.228 1.00 97.44 83 ASP A N 1
ATOM 657 C CA . ASP A 1 83 ? -16.632 0.047 -8.193 1.00 97.44 83 ASP A CA 1
ATOM 658 C C . ASP A 1 83 ? -16.596 0.673 -9.602 1.00 97.44 83 ASP A C 1
ATOM 660 O O . ASP A 1 83 ? -16.637 -0.006 -10.630 1.00 97.44 83 ASP A O 1
ATOM 664 N N . SER A 1 84 ? -16.553 2.009 -9.643 1.00 97.81 84 SER A N 1
ATOM 665 C CA . SER A 1 84 ? -16.625 2.784 -10.883 1.00 97.81 84 SER A CA 1
ATOM 666 C C . SER A 1 84 ? -15.389 2.589 -11.756 1.00 97.81 84 SER A C 1
ATOM 668 O O . SER A 1 84 ? -14.262 2.525 -11.255 1.00 97.81 84 SER A O 1
ATOM 670 N N . ASP A 1 85 ? -15.625 2.529 -13.071 1.00 97.25 85 ASP A N 1
ATOM 671 C CA . ASP A 1 85 ? -14.611 2.353 -14.120 1.00 97.25 85 ASP A CA 1
ATOM 672 C C . ASP A 1 85 ? -13.711 1.135 -13.890 1.00 97.25 85 ASP A C 1
ATOM 674 O O . ASP A 1 85 ? -12.508 1.158 -14.176 1.00 97.25 85 ASP A O 1
ATOM 678 N N . SER A 1 86 ? -14.294 0.079 -13.316 1.00 97.62 86 SER A N 1
ATOM 679 C CA . SER A 1 86 ? -13.522 -1.067 -12.880 1.00 97.62 86 SER A CA 1
ATOM 680 C C . SER A 1 86 ? -12.922 -1.845 -14.044 1.00 97.62 86 SER A C 1
ATOM 682 O O . SER A 1 86 ? -13.595 -2.225 -15.002 1.00 97.62 86 SER A O 1
ATOM 684 N N . VAL A 1 87 ? -11.622 -2.110 -13.939 1.00 98.25 87 VAL A N 1
ATOM 685 C CA . VAL A 1 87 ? -10.896 -3.004 -14.844 1.00 98.25 87 VAL A CA 1
ATOM 686 C C . VAL A 1 87 ? -10.014 -3.920 -14.013 1.00 98.25 87 VAL A C 1
ATOM 688 O O . VAL A 1 87 ? -9.376 -3.476 -13.057 1.00 98.25 87 VAL A O 1
ATOM 691 N N . VAL A 1 88 ? -9.975 -5.200 -14.372 1.00 98.44 88 VAL A N 1
ATOM 692 C CA . VAL A 1 88 ? -9.121 -6.197 -13.722 1.00 98.44 88 VAL A CA 1
ATOM 693 C C . VAL A 1 88 ? -7.974 -6.552 -14.653 1.00 98.44 88 VAL A C 1
ATOM 695 O O . VAL A 1 88 ? -8.179 -6.806 -15.838 1.00 98.44 88 VAL A O 1
ATOM 698 N N . TYR A 1 89 ? -6.774 -6.582 -14.093 1.00 98.56 89 TYR A N 1
ATOM 699 C CA . TYR A 1 89 ? -5.550 -6.963 -14.774 1.00 98.56 89 TYR A CA 1
ATOM 700 C C . TYR A 1 89 ? -4.858 -8.062 -13.980 1.00 98.56 89 TYR A C 1
ATOM 702 O O . TYR A 1 89 ? -4.894 -8.066 -12.749 1.00 98.56 89 TYR A O 1
ATOM 710 N N . SER A 1 90 ? -4.166 -8.954 -14.677 1.00 98.62 90 SER A N 1
ATOM 711 C CA . SER A 1 90 ? -3.204 -9.836 -14.024 1.00 98.62 90 SER A CA 1
ATOM 712 C C . SER A 1 90 ? -1.930 -9.063 -13.698 1.00 98.62 90 SER A C 1
ATOM 714 O O . SER A 1 90 ? -1.497 -8.210 -14.476 1.00 98.62 90 SER A O 1
ATOM 716 N N . LEU A 1 91 ? -1.342 -9.339 -12.539 1.00 98.75 91 LEU A N 1
ATOM 717 C CA . LEU A 1 91 ? -0.005 -8.865 -12.204 1.00 98.75 91 LEU A CA 1
ATOM 718 C C . LEU A 1 91 ? 1.012 -9.612 -13.067 1.00 98.75 91 LEU A C 1
ATOM 720 O O . LEU A 1 91 ? 0.884 -10.821 -13.279 1.00 98.75 91 LEU A O 1
ATOM 724 N N . HIS A 1 92 ? 2.042 -8.907 -13.521 1.00 98.62 92 HIS A N 1
ATOM 725 C CA . HIS A 1 92 ? 3.224 -9.536 -14.091 1.00 98.62 92 HIS A CA 1
ATOM 726 C C . HIS A 1 92 ? 3.828 -10.504 -13.056 1.00 98.62 92 HIS A C 1
ATOM 728 O O . HIS A 1 92 ? 3.810 -10.168 -11.871 1.00 98.62 92 HIS A O 1
ATOM 734 N N . PRO A 1 93 ? 4.382 -11.671 -13.439 1.00 98.31 93 PRO A N 1
ATOM 735 C CA . PRO A 1 93 ? 4.944 -12.632 -12.483 1.00 98.31 93 PRO A CA 1
ATOM 736 C C . PRO A 1 93 ? 5.936 -12.030 -11.475 1.00 98.31 93 PRO A C 1
ATOM 738 O O . PRO A 1 93 ? 5.888 -12.359 -10.297 1.00 98.31 93 PRO A O 1
ATOM 741 N N . ASN A 1 94 ? 6.773 -11.077 -11.898 1.00 98.06 94 ASN A N 1
ATOM 742 C CA . ASN A 1 94 ? 7.732 -10.395 -11.011 1.00 98.06 94 ASN A CA 1
ATOM 743 C C . ASN A 1 94 ? 7.102 -9.335 -10.086 1.00 98.06 94 ASN A C 1
ATOM 745 O O . ASN A 1 94 ? 7.791 -8.749 -9.249 1.00 98.06 94 ASN A O 1
ATOM 749 N N . CYS A 1 95 ? 5.824 -9.024 -10.290 1.00 98.31 95 CYS A N 1
ATOM 750 C CA . CYS A 1 95 ? 5.039 -8.101 -9.480 1.00 98.31 95 CYS A CA 1
ATOM 751 C C . CYS A 1 95 ? 4.055 -8.833 -8.558 1.00 98.31 95 CYS A C 1
ATOM 753 O 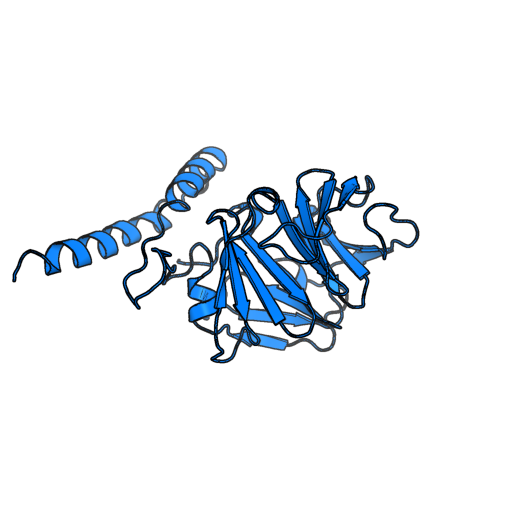O . CYS A 1 95 ? 3.181 -8.186 -7.994 1.00 98.31 95 CYS A O 1
ATOM 755 N N . GLN A 1 96 ? 4.139 -10.161 -8.457 1.00 98.06 96 GLN A N 1
ATOM 756 C CA . GLN A 1 96 ? 3.292 -10.981 -7.591 1.00 98.06 96 GLN A CA 1
ATOM 757 C C . GLN A 1 96 ? 4.002 -11.274 -6.266 1.00 98.06 96 GLN A C 1
ATOM 759 O O . GLN A 1 96 ? 5.227 -11.291 -6.199 1.00 98.06 96 GLN A O 1
ATOM 764 N N . GLY A 1 97 ? 3.226 -11.551 -5.215 1.00 96.31 97 GLY A N 1
ATOM 765 C CA . GLY A 1 97 ? 3.762 -12.025 -3.934 1.00 96.31 97 GLY A CA 1
ATOM 766 C C . GLY A 1 97 ? 4.525 -10.986 -3.108 1.00 96.31 97 GLY A C 1
ATOM 767 O O . GLY A 1 97 ? 5.235 -11.370 -2.187 1.00 96.31 97 GLY A O 1
ATOM 768 N N . GLY A 1 98 ? 4.413 -9.693 -3.424 1.00 97.19 98 GLY A N 1
ATOM 769 C CA . GLY A 1 98 ? 4.929 -8.634 -2.555 1.00 97.19 98 GLY A CA 1
ATOM 770 C C . GLY A 1 98 ? 4.245 -8.622 -1.188 1.00 97.19 98 GLY A C 1
ATOM 771 O O . GLY A 1 98 ? 3.044 -8.856 -1.099 1.00 97.19 98 GLY A O 1
ATOM 772 N N . ASP A 1 99 ? 4.999 -8.294 -0.141 1.00 97.06 99 ASP A N 1
ATOM 773 C CA . ASP A 1 99 ? 4.482 -8.107 1.219 1.00 97.06 99 ASP A CA 1
ATOM 774 C C . ASP A 1 99 ? 3.692 -6.802 1.360 1.00 97.06 99 ASP A C 1
ATOM 776 O O . ASP A 1 99 ? 2.791 -6.699 2.191 1.00 97.06 99 ASP A O 1
ATOM 780 N N . HIS A 1 100 ? 4.048 -5.786 0.566 1.00 97.69 100 HIS A N 1
ATOM 781 C CA . HIS A 1 100 ? 3.331 -4.516 0.493 1.00 97.69 100 HIS A CA 1
ATOM 782 C C . HIS A 1 100 ? 3.402 -3.915 -0.908 1.00 97.69 100 HIS A C 1
ATOM 784 O O . HIS A 1 100 ? 4.401 -4.057 -1.619 1.00 97.69 100 HIS A O 1
ATOM 790 N N . TYR A 1 101 ? 2.360 -3.166 -1.262 1.00 98.12 101 TYR A N 1
ATOM 791 C CA . TYR A 1 101 ? 2.255 -2.443 -2.523 1.00 98.12 101 TYR A CA 1
ATOM 792 C C . TYR A 1 101 ? 1.932 -0.986 -2.230 1.00 98.12 101 TYR A C 1
ATOM 794 O O . TYR A 1 101 ? 0.991 -0.680 -1.508 1.00 98.12 101 TYR A O 1
ATOM 802 N N . LEU A 1 102 ? 2.682 -0.072 -2.832 1.00 97.88 102 LEU A N 1
ATOM 803 C CA . LEU A 1 102 ? 2.430 1.359 -2.722 1.00 97.88 102 LEU A CA 1
ATOM 804 C C . LEU A 1 102 ? 2.705 2.063 -4.048 1.00 97.88 102 LEU A C 1
ATOM 806 O O . LEU A 1 102 ? 3.229 1.488 -5.002 1.00 97.88 102 LEU A O 1
ATOM 810 N N . SER A 1 103 ? 2.344 3.339 -4.114 1.00 96.75 103 SER A N 1
ATOM 811 C CA . SER A 1 103 ? 2.640 4.178 -5.266 1.00 96.75 103 SER A CA 1
ATOM 812 C C . SER A 1 103 ? 3.111 5.554 -4.828 1.00 96.75 103 SER A C 1
ATOM 814 O O . SER A 1 103 ? 2.490 6.198 -3.988 1.00 96.75 103 SER A O 1
ATOM 816 N N . MET A 1 104 ? 4.192 6.016 -5.446 1.00 94.88 104 MET A N 1
ATOM 817 C CA . MET A 1 104 ? 4.703 7.379 -5.323 1.00 94.88 104 MET A CA 1
ATOM 818 C C . MET A 1 104 ? 5.385 7.784 -6.631 1.00 94.88 104 MET A C 1
ATOM 820 O O . MET A 1 104 ? 5.767 6.938 -7.435 1.00 94.88 104 MET A O 1
ATOM 824 N N . CYS A 1 105 ? 5.528 9.079 -6.889 1.00 91.69 105 CYS A N 1
ATOM 825 C CA . CYS A 1 105 ? 6.156 9.621 -8.097 1.00 91.69 105 CYS A CA 1
ATOM 826 C C . CYS A 1 105 ? 5.575 9.044 -9.404 1.00 91.69 105 CYS A C 1
ATOM 828 O O . CYS A 1 105 ? 6.301 8.861 -10.380 1.00 91.69 105 CYS A O 1
ATOM 830 N N . GLY A 1 106 ? 4.279 8.704 -9.413 1.00 92.69 106 GLY A N 1
ATOM 831 C CA . GLY A 1 106 ? 3.604 8.075 -10.552 1.00 92.69 106 GLY A CA 1
ATOM 832 C C . GLY A 1 106 ? 4.033 6.630 -10.845 1.00 92.69 106 GLY A C 1
ATOM 833 O O . GLY A 1 106 ? 3.642 6.095 -11.879 1.00 92.69 106 GLY A O 1
ATOM 834 N N . LYS A 1 107 ? 4.813 5.995 -9.966 1.00 97.06 107 LYS A N 1
ATOM 835 C CA . LYS A 1 107 ? 5.324 4.625 -10.105 1.00 97.06 107 LYS A CA 1
ATOM 836 C C . LYS A 1 107 ? 4.772 3.726 -9.006 1.00 97.06 107 LYS A C 1
ATOM 838 O O . LYS A 1 107 ? 4.448 4.191 -7.916 1.00 97.06 107 LYS A O 1
ATOM 843 N N . PHE A 1 108 ? 4.721 2.435 -9.293 1.00 98.25 108 PHE A N 1
ATOM 844 C CA . PHE A 1 108 ? 4.363 1.391 -8.345 1.00 98.25 108 PHE A CA 1
ATOM 845 C C . PHE A 1 108 ? 5.616 0.830 -7.689 1.00 98.25 108 PHE A C 1
ATOM 847 O O . PHE A 1 108 ? 6.647 0.666 -8.345 1.00 98.25 108 PHE A O 1
ATOM 854 N N . TYR A 1 109 ? 5.507 0.547 -6.400 1.00 98.50 109 TYR A N 1
ATOM 855 C CA . TYR A 1 109 ? 6.563 -0.006 -5.572 1.00 98.50 109 TYR A CA 1
ATOM 856 C C . TYR A 1 109 ? 6.021 -1.255 -4.889 1.00 98.50 109 TYR A C 1
ATOM 858 O O . TYR A 1 109 ? 4.920 -1.229 -4.340 1.00 98.50 109 TYR A O 1
ATOM 866 N N . ILE A 1 110 ? 6.796 -2.329 -4.943 1.00 98.62 110 ILE A N 1
ATOM 867 C CA . ILE A 1 110 ? 6.443 -3.638 -4.400 1.00 98.62 110 ILE A CA 1
ATOM 868 C C . ILE A 1 110 ? 7.561 -4.033 -3.452 1.00 98.62 110 ILE A C 1
ATOM 870 O O . ILE A 1 110 ? 8.721 -4.103 -3.858 1.00 98.62 110 ILE A O 1
ATOM 874 N N . ILE A 1 111 ? 7.223 -4.219 -2.186 1.00 98.38 111 ILE A N 1
ATOM 875 C CA . ILE A 1 111 ? 8.175 -4.521 -1.121 1.00 98.38 111 ILE A CA 1
ATOM 876 C C . ILE A 1 111 ? 8.226 -6.032 -0.930 1.00 98.38 111 ILE A C 1
ATOM 878 O O . ILE A 1 111 ? 7.184 -6.661 -0.773 1.00 98.38 111 ILE A O 1
ATOM 882 N N . TYR A 1 112 ? 9.440 -6.580 -0.915 1.00 97.62 112 TYR A N 1
ATOM 883 C CA . TYR A 1 112 ? 9.726 -7.976 -0.585 1.00 97.62 112 TYR A CA 1
ATOM 884 C C . TYR A 1 112 ? 10.618 -7.983 0.663 1.00 97.62 112 TYR A C 1
ATOM 886 O O . TYR A 1 112 ? 11.833 -7.762 0.579 1.00 97.62 112 TYR A O 1
ATOM 894 N N . LYS A 1 113 ? 10.004 -8.131 1.841 1.00 94.94 113 LYS A N 1
ATOM 895 C CA . LYS A 1 113 ? 10.652 -8.006 3.155 1.00 94.94 113 LYS A CA 1
ATOM 896 C C . LYS A 1 113 ? 11.656 -9.125 3.400 1.00 94.94 113 LYS A C 1
ATOM 898 O O . LYS A 1 113 ? 12.734 -8.853 3.928 1.00 94.94 113 LYS A O 1
ATOM 903 N N . ASP A 1 114 ? 11.336 -10.343 2.974 1.00 95.00 114 ASP A N 1
ATOM 904 C CA . ASP A 1 114 ? 12.207 -11.523 3.059 1.00 95.00 114 ASP A CA 1
ATOM 905 C C . ASP A 1 114 ? 13.542 -11.322 2.318 1.00 95.00 114 ASP A C 1
ATOM 907 O O . ASP A 1 114 ? 14.608 -11.696 2.807 1.00 95.00 114 ASP A O 1
ATOM 911 N N . ARG A 1 115 ? 13.491 -10.643 1.170 1.00 96.25 115 ARG A N 1
ATOM 912 C CA . ARG A 1 115 ? 14.642 -10.278 0.338 1.00 96.25 115 ARG A CA 1
ATOM 913 C C . ARG A 1 115 ? 15.272 -8.947 0.753 1.00 96.25 115 ARG A C 1
ATOM 915 O O . ARG A 1 115 ? 16.386 -8.649 0.331 1.00 96.25 115 ARG A O 1
ATOM 922 N N . GLY A 1 116 ? 14.583 -8.142 1.562 1.00 97.19 116 GLY A N 1
ATOM 923 C CA . GLY A 1 116 ? 15.038 -6.817 1.987 1.00 97.19 116 GLY A CA 1
ATOM 924 C C . GLY A 1 116 ? 15.148 -5.812 0.839 1.00 97.19 116 GLY A C 1
ATOM 925 O O . GLY A 1 116 ? 16.029 -4.952 0.866 1.00 97.19 116 GLY A O 1
ATOM 926 N N . ILE A 1 117 ? 14.286 -5.922 -0.173 1.00 98.19 117 ILE A N 1
ATOM 927 C CA . ILE A 1 117 ? 14.303 -5.053 -1.355 1.00 98.19 117 ILE A CA 1
ATOM 928 C C . ILE A 1 117 ? 12.927 -4.448 -1.632 1.00 98.19 117 ILE A C 1
ATOM 930 O O . ILE A 1 117 ? 11.899 -4.933 -1.156 1.00 98.19 117 ILE A O 1
ATOM 934 N N . TYR A 1 118 ? 12.904 -3.436 -2.493 1.00 98.44 118 TYR A N 1
ATOM 935 C CA . TYR A 1 118 ? 11.698 -3.058 -3.214 1.00 98.44 118 TYR A CA 1
ATOM 936 C C . TYR A 1 118 ? 11.939 -3.054 -4.724 1.00 98.44 118 TYR A C 1
ATOM 938 O O . TYR A 1 118 ? 12.993 -2.636 -5.213 1.00 98.44 118 TYR A O 1
ATOM 946 N N . ARG A 1 119 ? 10.927 -3.493 -5.468 1.00 98.44 119 ARG A N 1
ATOM 947 C CA . ARG A 1 119 ? 10.831 -3.373 -6.923 1.00 98.44 119 ARG A CA 1
ATOM 948 C C . ARG A 1 119 ? 10.032 -2.129 -7.274 1.00 98.44 119 ARG A C 1
ATOM 950 O O . ARG A 1 119 ? 9.031 -1.841 -6.627 1.00 98.44 119 ARG A O 1
ATOM 957 N N . ARG A 1 120 ? 10.445 -1.398 -8.307 1.00 98.25 120 ARG A N 1
ATOM 958 C CA . ARG A 1 120 ? 9.753 -0.209 -8.814 1.00 98.25 120 ARG A CA 1
ATOM 959 C C . ARG A 1 120 ? 9.491 -0.339 -10.307 1.00 98.25 120 ARG A C 1
ATOM 961 O O . ARG A 1 120 ? 10.450 -0.488 -11.055 1.00 98.25 120 ARG A O 1
ATOM 968 N N . THR A 1 121 ? 8.244 -0.161 -10.735 1.00 98.38 121 THR A N 1
ATOM 969 C CA . THR A 1 121 ? 7.824 -0.165 -12.152 1.00 98.38 121 THR A CA 1
ATOM 970 C C . THR A 1 121 ? 6.755 0.900 -12.414 1.00 98.38 121 THR A C 1
ATOM 972 O O . THR A 1 121 ? 6.064 1.339 -11.493 1.00 98.38 121 THR A O 1
ATOM 975 N N . THR A 1 122 ? 6.588 1.341 -13.661 1.00 97.50 122 THR A N 1
ATOM 976 C CA . THR A 1 122 ? 5.440 2.170 -14.067 1.00 97.50 122 THR A CA 1
ATOM 977 C C . THR A 1 122 ? 4.169 1.365 -14.337 1.00 97.50 122 THR A C 1
ATOM 979 O O . THR A 1 122 ? 3.088 1.952 -14.380 1.00 97.50 122 THR A O 1
ATOM 982 N N . ASN A 1 123 ? 4.249 0.038 -14.481 1.00 97.44 123 ASN A N 1
ATOM 983 C CA . ASN A 1 123 ? 3.086 -0.792 -14.783 1.00 97.44 123 ASN A CA 1
ATOM 984 C C . ASN A 1 123 ? 3.224 -2.213 -14.217 1.00 97.44 123 ASN A C 1
ATOM 986 O O . ASN A 1 123 ? 3.935 -3.037 -14.779 1.00 97.44 123 ASN A O 1
ATOM 990 N N . MET A 1 124 ? 2.452 -2.534 -13.175 1.00 97.94 124 MET A N 1
ATOM 991 C CA . MET A 1 124 ? 2.491 -3.854 -12.525 1.00 97.94 124 MET A CA 1
ATOM 992 C C . MET A 1 124 ? 1.946 -5.008 -13.385 1.00 97.94 124 MET A C 1
ATOM 994 O O . MET A 1 124 ? 2.108 -6.162 -13.006 1.00 97.94 124 MET A O 1
ATOM 998 N N . ASN A 1 125 ? 1.277 -4.737 -14.512 1.00 98.12 125 ASN A N 1
ATOM 999 C CA . ASN A 1 125 ? 0.817 -5.766 -15.456 1.00 98.12 125 ASN A CA 1
ATOM 1000 C C . ASN A 1 125 ? 1.895 -6.150 -16.486 1.00 98.12 125 ASN A C 1
ATOM 1002 O O . ASN A 1 125 ? 1.858 -7.266 -16.997 1.00 98.12 125 ASN A O 1
ATOM 1006 N N . LYS A 1 126 ? 2.846 -5.252 -16.779 1.00 97.62 126 LYS A N 1
ATOM 1007 C CA . LYS A 1 126 ? 3.866 -5.451 -17.825 1.00 97.62 126 LYS A CA 1
ATOM 1008 C C . LYS A 1 126 ? 5.292 -5.521 -17.302 1.00 97.62 126 LYS A C 1
ATOM 1010 O O . LYS A 1 126 ? 6.045 -6.365 -17.757 1.00 97.62 126 LYS A O 1
ATOM 1015 N N . ASP A 1 127 ? 5.631 -4.658 -16.342 1.00 96.88 127 ASP A N 1
ATOM 1016 C CA . ASP A 1 127 ? 6.919 -4.653 -15.642 1.00 96.88 127 ASP A CA 1
ATOM 1017 C C . ASP A 1 127 ? 8.152 -4.371 -16.538 1.00 96.88 127 ASP A C 1
ATOM 1019 O O . ASP A 1 127 ? 9.283 -4.699 -16.185 1.00 96.88 127 ASP A O 1
ATOM 1023 N N . ASP A 1 128 ? 7.940 -3.711 -17.685 1.00 97.19 128 ASP A N 1
ATOM 1024 C CA . ASP A 1 128 ? 8.950 -3.494 -18.739 1.00 97.19 128 ASP A CA 1
ATOM 1025 C C . ASP A 1 128 ? 10.130 -2.588 -18.322 1.00 97.19 128 ASP A C 1
ATOM 1027 O O . ASP A 1 128 ? 11.212 -2.653 -18.903 1.00 97.19 128 ASP A O 1
ATOM 1031 N N . ASP A 1 129 ? 9.926 -1.702 -17.344 1.00 97.50 129 ASP A N 1
ATOM 1032 C CA . ASP A 1 129 ? 10.865 -0.640 -16.943 1.00 97.50 129 ASP A CA 1
ATOM 1033 C C . ASP A 1 129 ? 11.387 -0.800 -15.509 1.00 97.50 129 ASP A C 1
ATOM 1035 O O . ASP A 1 129 ? 11.806 0.162 -14.850 1.00 97.50 129 ASP A O 1
ATOM 1039 N N . ALA A 1 130 ? 11.277 -2.018 -14.997 1.00 97.50 130 ALA A N 1
ATOM 1040 C CA . ALA A 1 130 ? 11.416 -2.268 -13.588 1.00 97.50 130 ALA A CA 1
ATOM 1041 C C . ALA A 1 130 ? 12.863 -2.251 -13.105 1.00 97.50 130 ALA A C 1
ATOM 1043 O O . ALA A 1 130 ? 13.794 -2.692 -13.778 1.00 97.50 130 ALA A O 1
ATOM 1044 N N . VAL A 1 131 ? 13.035 -1.772 -11.879 1.00 98.25 131 VAL A N 1
ATOM 1045 C CA . VAL A 1 131 ? 14.314 -1.776 -11.167 1.00 98.25 131 VAL A CA 1
ATOM 1046 C C . VAL A 1 131 ? 14.105 -2.239 -9.735 1.00 98.25 131 VAL A C 1
ATOM 1048 O O . VAL A 1 131 ? 13.043 -2.011 -9.154 1.00 98.25 131 VAL A O 1
ATOM 1051 N N . GLU A 1 132 ? 15.125 -2.860 -9.156 1.00 98.50 132 GLU A N 1
ATOM 1052 C CA . GLU A 1 132 ? 15.130 -3.284 -7.758 1.00 98.50 132 GLU A CA 1
ATOM 1053 C C . GLU A 1 132 ? 16.198 -2.519 -6.984 1.00 98.50 132 GLU A C 1
ATOM 1055 O O . GLU A 1 132 ? 17.282 -2.238 -7.499 1.00 98.50 132 GLU A O 1
ATOM 1060 N N . TYR A 1 133 ? 15.881 -2.186 -5.739 1.00 98.44 133 TYR A N 1
ATOM 1061 C CA . TYR A 1 133 ? 16.797 -1.528 -4.820 1.00 98.44 133 TYR A CA 1
ATOM 1062 C C . TYR A 1 133 ? 16.702 -2.174 -3.439 1.00 98.44 133 TYR A C 1
ATOM 1064 O O . TYR A 1 133 ? 15.613 -2.603 -3.048 1.00 98.44 133 TYR A O 1
ATOM 1072 N N . PRO A 1 134 ? 17.803 -2.211 -2.671 1.00 98.31 134 PRO A N 1
ATOM 1073 C CA . PRO A 1 134 ? 17.727 -2.586 -1.269 1.00 98.31 134 PRO A CA 1
ATOM 1074 C C . PRO A 1 134 ? 16.864 -1.587 -0.489 1.00 98.31 134 PRO A C 1
ATOM 1076 O O . PRO A 1 134 ? 16.809 -0.398 -0.814 1.00 98.31 134 PRO A O 1
ATOM 1079 N N . LEU A 1 135 ? 16.181 -2.084 0.540 1.00 97.88 135 LEU A N 1
ATOM 1080 C CA . LEU A 1 135 ? 15.526 -1.244 1.537 1.00 97.88 135 LEU A CA 1
ATOM 1081 C C . LEU A 1 135 ? 16.564 -0.743 2.537 1.00 97.88 135 LEU A C 1
ATOM 1083 O O . LEU A 1 135 ? 17.374 -1.515 3.054 1.00 97.88 135 LEU A O 1
ATOM 1087 N N . HIS A 1 136 ? 16.493 0.543 2.853 1.00 97.50 136 HIS A N 1
ATOM 1088 C CA . HIS A 1 136 ? 17.224 1.116 3.970 1.00 97.50 136 HIS A CA 1
ATOM 1089 C C . HIS A 1 136 ? 16.784 0.438 5.282 1.00 97.50 136 HIS A C 1
ATOM 1091 O O . HIS A 1 136 ? 15.592 0.141 5.421 1.00 97.50 136 HIS A O 1
ATOM 1097 N N . PRO A 1 137 ? 17.672 0.245 6.279 1.00 94.75 137 PRO A N 1
ATOM 1098 C CA . PRO A 1 137 ? 17.299 -0.327 7.576 1.00 94.75 137 PRO A CA 1
ATOM 1099 C C . PRO A 1 137 ? 16.065 0.328 8.218 1.00 94.75 137 PRO A C 1
ATOM 1101 O O . PRO A 1 137 ? 15.163 -0.375 8.664 1.00 94.75 137 PRO A O 1
ATOM 1104 N N . ASN A 1 138 ? 15.948 1.660 8.148 1.00 93.12 138 ASN A N 1
ATOM 1105 C CA . ASN A 1 138 ? 14.793 2.403 8.687 1.00 93.12 138 ASN A CA 1
ATOM 1106 C C . ASN A 1 138 ? 13.459 2.101 7.978 1.00 93.12 138 ASN A C 1
ATOM 1108 O O . ASN A 1 138 ? 12.393 2.388 8.517 1.00 93.12 138 ASN A O 1
ATOM 1112 N N . CYS A 1 139 ? 13.513 1.540 6.771 1.00 94.62 139 CYS A N 1
ATOM 1113 C CA . CYS A 1 139 ? 12.356 1.184 5.957 1.00 94.62 139 CYS A CA 1
ATOM 1114 C C . CYS A 1 139 ? 12.103 -0.328 5.921 1.00 94.62 139 CYS A C 1
ATOM 1116 O O . CYS A 1 139 ? 11.184 -0.754 5.228 1.00 94.62 139 CYS A O 1
ATOM 1118 N N . LYS A 1 140 ? 12.905 -1.158 6.599 1.00 93.06 140 LYS A N 1
ATOM 1119 C CA . LYS A 1 140 ? 12.849 -2.620 6.448 1.00 93.06 140 LYS A CA 1
ATOM 1120 C C . LYS A 1 140 ? 11.754 -3.275 7.291 1.00 93.06 140 LYS A C 1
ATOM 1122 O O . LYS A 1 140 ? 11.090 -4.198 6.826 1.00 93.06 140 LYS A O 1
ATOM 1127 N N . ASP A 1 141 ? 11.531 -2.760 8.496 1.00 89.56 141 ASP A N 1
ATOM 1128 C CA . ASP A 1 141 ? 10.671 -3.409 9.494 1.00 89.56 141 ASP A CA 1
ATOM 1129 C C . ASP A 1 141 ? 9.270 -2.793 9.585 1.00 89.56 141 ASP A C 1
ATOM 1131 O O . ASP A 1 141 ? 8.545 -3.006 10.552 1.00 89.56 141 ASP A O 1
ATOM 1135 N N . GLY A 1 142 ? 8.855 -2.053 8.558 1.00 93.06 142 GLY A N 1
ATOM 1136 C CA . GLY A 1 142 ? 7.554 -1.404 8.504 1.00 93.06 142 GLY A CA 1
ATOM 1137 C C . GLY A 1 142 ? 6.379 -2.364 8.667 1.00 93.06 142 GLY A C 1
ATOM 1138 O O . GLY A 1 142 ? 6.391 -3.485 8.147 1.00 93.06 142 GLY A O 1
ATOM 1139 N N . LEU A 1 143 ? 5.359 -1.917 9.401 1.00 93.81 143 LEU A N 1
ATOM 1140 C CA . LEU A 1 143 ? 4.114 -2.658 9.619 1.00 93.81 143 LEU A CA 1
ATOM 1141 C C . LEU A 1 143 ? 3.111 -2.467 8.475 1.00 93.81 143 LEU A C 1
ATOM 1143 O O . LEU A 1 143 ? 2.352 -3.385 8.171 1.00 93.81 143 LEU A O 1
ATOM 1147 N N . TYR A 1 144 ? 3.115 -1.272 7.880 1.00 95.69 144 TYR A N 1
ATOM 1148 C CA . TYR A 1 144 ? 2.284 -0.831 6.757 1.00 95.69 144 TYR A CA 1
ATOM 1149 C C . TYR A 1 144 ? 3.086 0.167 5.932 1.00 95.69 144 TYR A C 1
ATOM 1151 O O . TYR A 1 144 ? 3.844 0.939 6.518 1.00 95.69 144 TYR A O 1
ATOM 1159 N N . TYR A 1 145 ? 2.868 0.200 4.617 1.00 97.31 145 TYR A N 1
ATOM 1160 C CA . TYR A 1 145 ? 3.552 1.110 3.701 1.00 97.31 145 TYR A CA 1
ATOM 1161 C C . TYR A 1 145 ? 2.554 1.777 2.769 1.00 97.31 145 TYR A C 1
ATOM 1163 O O . TYR A 1 145 ? 1.676 1.119 2.226 1.00 97.31 145 TYR A O 1
ATOM 1171 N N . TRP A 1 146 ? 2.722 3.072 2.529 1.00 97.69 146 TRP A N 1
ATOM 1172 C CA . TRP A 1 146 ? 1.954 3.791 1.516 1.00 97.69 146 TRP A CA 1
ATOM 1173 C C . TRP A 1 146 ? 2.781 4.920 0.921 1.00 97.69 146 TRP A C 1
ATOM 1175 O O . TRP A 1 146 ? 3.840 5.279 1.430 1.00 97.69 146 TRP A O 1
ATOM 1185 N N . GLY A 1 147 ? 2.310 5.484 -0.186 1.00 96.44 147 GLY A N 1
ATOM 1186 C CA . GLY A 1 147 ? 2.957 6.621 -0.821 1.00 96.44 147 GLY A CA 1
ATOM 1187 C C . GLY A 1 147 ? 1.980 7.762 -1.049 1.00 96.44 147 GLY A C 1
ATOM 1188 O O . GLY A 1 147 ? 0.789 7.542 -1.269 1.00 96.44 147 GLY A O 1
ATOM 1189 N N . LEU A 1 148 ? 2.498 8.985 -0.984 1.00 93.94 148 LEU A N 1
ATOM 1190 C CA . LEU A 1 148 ? 1.802 10.201 -1.386 1.00 93.94 148 LEU A CA 1
ATOM 1191 C C . LEU A 1 148 ? 2.798 11.117 -2.091 1.00 93.94 148 LEU A C 1
ATOM 1193 O O . LEU A 1 148 ? 3.824 11.496 -1.527 1.00 93.94 148 LEU A O 1
ATOM 1197 N N . GLU A 1 149 ? 2.466 11.494 -3.324 1.00 89.94 149 GLU A N 1
ATOM 1198 C CA . GLU A 1 149 ? 3.290 12.370 -4.158 1.00 89.94 149 GLU A CA 1
ATOM 1199 C C . GLU A 1 149 ? 4.739 11.881 -4.253 1.00 89.94 149 GLU A C 1
ATOM 1201 O O . GLU A 1 149 ? 4.984 10.890 -4.929 1.00 89.94 149 GLU A O 1
ATOM 1206 N N . LYS A 1 150 ? 5.692 12.562 -3.608 1.00 93.75 150 LYS A N 1
ATOM 1207 C CA . LYS A 1 150 ? 7.130 12.264 -3.680 1.00 93.75 150 LYS A CA 1
ATOM 1208 C C . LYS A 1 150 ? 7.656 11.430 -2.516 1.00 93.75 150 LYS A C 1
ATOM 1210 O O . LYS A 1 150 ? 8.863 11.235 -2.420 1.00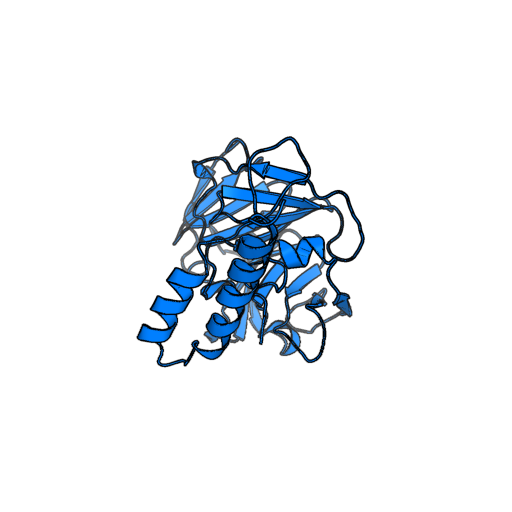 93.75 150 LYS A O 1
ATOM 1215 N N . TYR A 1 151 ? 6.777 10.990 -1.624 1.00 95.94 151 TYR A N 1
ATOM 1216 C CA . TYR A 1 151 ? 7.176 10.386 -0.365 1.00 95.94 151 TYR A CA 1
ATOM 1217 C C . TYR A 1 151 ? 6.551 9.012 -0.177 1.00 95.94 151 TYR A C 1
ATOM 1219 O O . TYR A 1 151 ? 5.375 8.797 -0.484 1.00 95.94 151 TYR A O 1
ATOM 1227 N N . ALA A 1 152 ? 7.357 8.110 0.369 1.00 97.38 152 ALA A N 1
ATOM 1228 C CA . ALA A 1 152 ? 6.911 6.876 0.977 1.00 97.38 152 ALA A CA 1
ATOM 1229 C C . ALA A 1 152 ? 6.761 7.093 2.481 1.00 97.38 152 ALA A C 1
ATOM 1231 O O . ALA A 1 152 ? 7.464 7.903 3.093 1.00 97.38 152 ALA A O 1
ATOM 1232 N N . TYR A 1 153 ? 5.841 6.342 3.057 1.00 97.06 153 TYR A N 1
ATOM 1233 C CA . TYR A 1 153 ? 5.527 6.368 4.465 1.00 97.06 153 TYR A CA 1
ATOM 1234 C C . TYR A 1 153 ? 5.463 4.938 4.975 1.00 97.06 153 TYR A C 1
ATOM 1236 O O . TYR A 1 153 ? 4.988 4.050 4.264 1.00 97.06 153 TYR A O 1
ATOM 1244 N N . THR A 1 154 ? 5.920 4.719 6.202 1.00 95.88 154 THR A N 1
ATOM 1245 C CA . THR A 1 154 ? 5.805 3.422 6.861 1.00 95.88 154 THR A CA 1
ATOM 1246 C C . THR A 1 154 ? 5.476 3.569 8.332 1.00 95.88 154 THR A C 1
ATOM 1248 O O . THR A 1 154 ? 6.078 4.385 9.024 1.00 95.88 154 THR A O 1
ATOM 1251 N N . ILE A 1 155 ? 4.557 2.749 8.839 1.00 93.69 155 ILE A N 1
ATOM 1252 C CA . ILE A 1 155 ? 4.353 2.630 10.289 1.00 93.69 155 ILE A CA 1
ATOM 1253 C C . ILE A 1 155 ? 5.520 1.838 10.860 1.00 93.69 155 ILE A C 1
ATOM 1255 O O . ILE A 1 155 ? 5.770 0.715 10.416 1.00 93.69 155 ILE A O 1
ATOM 1259 N N . LYS A 1 156 ? 6.236 2.408 11.830 1.00 87.31 156 LYS A N 1
ATOM 1260 C CA . LYS A 1 156 ? 7.296 1.676 12.529 1.00 87.31 156 LYS A CA 1
ATOM 1261 C C . LYS A 1 156 ? 6.671 0.687 13.526 1.00 87.31 156 LYS A C 1
ATOM 1263 O O . LYS A 1 156 ? 5.600 0.971 14.067 1.00 87.31 156 LYS A O 1
ATOM 1268 N N . PRO A 1 157 ? 7.314 -0.463 13.798 1.00 80.44 157 PRO A N 1
ATOM 1269 C CA . PRO A 1 157 ? 6.997 -1.264 14.978 1.00 80.44 157 PRO A CA 1
ATOM 1270 C C . PRO A 1 157 ? 6.987 -0.382 16.230 1.00 80.44 157 PRO A C 1
ATOM 1272 O O . PRO A 1 157 ? 7.703 0.622 16.263 1.00 80.44 157 PRO A O 1
ATOM 1275 N N . LEU A 1 158 ? 6.188 -0.732 17.248 1.00 71.50 158 LEU A N 1
ATOM 1276 C CA . LEU A 1 158 ? 6.177 0.056 18.483 1.00 71.50 158 LEU A CA 1
ATOM 1277 C C . LEU A 1 158 ? 7.597 0.153 19.049 1.00 71.50 158 LEU A C 1
ATOM 1279 O O . LEU A 1 158 ? 8.229 -0.868 19.321 1.00 71.50 158 LEU A O 1
ATOM 1283 N N . GLY A 1 159 ? 8.061 1.388 19.218 1.00 66.81 159 GLY A N 1
ATOM 1284 C CA . GLY A 1 159 ? 9.223 1.699 20.038 1.00 66.81 159 GLY A CA 1
ATOM 1285 C C . GLY A 1 159 ? 8.804 1.976 21.481 1.00 66.81 159 GLY A C 1
ATOM 1286 O O . GLY A 1 159 ? 7.742 1.549 21.930 1.00 66.81 159 GLY A O 1
ATOM 1287 N N . ASP A 1 160 ? 9.617 2.761 22.182 1.00 67.88 160 ASP A N 1
ATOM 1288 C CA . ASP A 1 160 ? 9.364 3.163 23.573 1.00 67.88 160 ASP A CA 1
ATOM 1289 C C . ASP A 1 160 ? 8.216 4.186 23.729 1.00 67.88 160 ASP A C 1
ATOM 1291 O O . ASP A 1 160 ? 7.846 4.540 24.847 1.00 67.88 160 ASP A O 1
ATOM 1295 N N . TRP A 1 161 ? 7.654 4.670 22.615 1.00 70.62 161 TRP A N 1
ATOM 1296 C CA . TRP A 1 161 ? 6.671 5.756 22.552 1.00 70.62 161 TRP A CA 1
ATOM 1297 C C . TRP A 1 161 ? 5.403 5.346 21.789 1.00 70.62 161 TRP A C 1
ATOM 1299 O O . TRP A 1 161 ? 5.301 4.234 21.264 1.00 70.62 161 TRP A O 1
ATOM 1309 N N . ASP A 1 162 ? 4.438 6.268 21.710 1.00 76.56 162 ASP A N 1
ATOM 1310 C CA . ASP A 1 162 ? 3.220 6.111 20.910 1.00 76.56 162 ASP A CA 1
ATOM 1311 C C . ASP A 1 162 ? 3.523 5.764 19.441 1.00 76.56 162 ASP A C 1
ATOM 1313 O O . ASP A 1 162 ? 4.602 6.090 18.932 1.00 76.56 162 ASP A O 1
ATOM 1317 N N . PRO A 1 163 ? 2.576 5.135 18.717 1.00 83.38 163 PRO A N 1
ATOM 1318 C CA . PRO A 1 163 ? 2.774 4.799 17.317 1.00 83.38 163 PRO A CA 1
ATOM 1319 C C . PRO A 1 163 ? 3.184 5.996 16.455 1.00 83.38 163 PRO A C 1
ATOM 1321 O O . PRO A 1 163 ? 2.520 7.036 16.421 1.00 83.38 163 PRO A O 1
ATOM 1324 N N . GLN A 1 164 ? 4.259 5.801 15.696 1.00 90.81 164 GLN A N 1
ATOM 1325 C CA . GLN A 1 164 ? 4.796 6.774 14.755 1.00 90.81 164 GLN A CA 1
ATOM 1326 C C . GLN A 1 164 ? 4.844 6.192 13.348 1.00 90.81 164 GLN A C 1
ATOM 1328 O O . GLN A 1 164 ? 4.964 4.977 13.141 1.00 90.81 164 GLN A O 1
ATOM 1333 N N . TYR A 1 165 ? 4.802 7.086 12.369 1.00 93.06 165 TYR A N 1
ATOM 1334 C CA . TYR A 1 165 ? 5.140 6.760 10.999 1.00 93.06 165 TYR A CA 1
ATOM 1335 C C . TYR A 1 165 ? 6.379 7.518 10.551 1.00 93.06 165 TYR A C 1
ATOM 1337 O O . TYR A 1 165 ? 6.586 8.689 10.862 1.00 93.06 165 TYR A O 1
ATOM 1345 N N . HIS A 1 166 ? 7.191 6.812 9.788 1.00 95.12 166 HIS A N 1
ATOM 1346 C CA . HIS A 1 166 ? 8.360 7.320 9.111 1.00 95.12 166 HIS A CA 1
ATOM 1347 C C . HIS A 1 166 ? 7.961 7.838 7.737 1.00 95.12 166 HIS A C 1
ATOM 1349 O O . HIS A 1 166 ? 7.214 7.163 7.027 1.00 95.12 166 HIS A O 1
ATOM 1355 N N . LYS A 1 167 ? 8.478 8.992 7.337 1.00 95.94 167 LYS A N 1
ATOM 1356 C CA . LYS A 1 167 ? 8.385 9.518 5.976 1.00 95.94 167 LYS A CA 1
ATOM 1357 C C . LYS A 1 167 ? 9.778 9.554 5.360 1.00 95.94 167 LYS A C 1
ATOM 1359 O O . LYS A 1 167 ? 10.716 9.964 6.027 1.00 95.94 167 LYS A O 1
ATOM 1364 N N . THR A 1 168 ? 9.883 9.223 4.074 1.00 97.56 168 THR A N 1
ATOM 1365 C CA . THR A 1 168 ? 11.132 9.314 3.305 1.00 97.56 168 THR A CA 1
ATOM 1366 C C . THR A 1 168 ? 10.863 9.613 1.828 1.00 97.56 168 THR A C 1
ATOM 1368 O O . THR A 1 168 ? 9.844 9.186 1.279 1.00 97.56 168 THR A O 1
ATOM 1371 N N . SER A 1 169 ? 11.744 10.356 1.154 1.00 96.81 169 SER A N 1
ATOM 1372 C CA . SER A 1 169 ? 11.668 10.567 -0.305 1.00 96.81 169 SER A CA 1
ATOM 1373 C C . SER A 1 169 ? 12.294 9.414 -1.097 1.00 96.81 169 SER A C 1
ATOM 1375 O O . SER A 1 169 ? 12.077 9.287 -2.306 1.00 96.81 169 SER A O 1
ATOM 1377 N N . ASN A 1 170 ? 13.048 8.534 -0.426 1.00 96.75 170 ASN A N 1
ATOM 1378 C CA . ASN A 1 170 ? 13.701 7.391 -1.050 1.00 96.75 170 ASN A CA 1
ATOM 1379 C C . ASN A 1 170 ? 13.919 6.245 -0.052 1.00 96.75 170 ASN A C 1
ATOM 1381 O O . ASN A 1 170 ? 14.803 6.319 0.791 1.00 96.75 170 ASN A O 1
ATOM 1385 N N . MET A 1 171 ? 13.204 5.130 -0.222 1.00 97.19 171 MET A N 1
ATOM 1386 C CA . MET A 1 171 ? 13.304 3.969 0.678 1.00 97.19 171 MET A CA 1
ATOM 1387 C C . MET A 1 171 ? 14.642 3.205 0.613 1.00 97.19 171 MET A C 1
ATOM 1389 O O . MET A 1 171 ? 14.849 2.313 1.425 1.00 97.19 171 MET A O 1
ATOM 1393 N N . ASN A 1 172 ? 15.539 3.506 -0.337 1.00 97.75 172 ASN A N 1
ATOM 1394 C CA . ASN A 1 172 ? 16.884 2.908 -0.416 1.00 97.75 172 ASN A CA 1
ATOM 1395 C C . ASN A 1 172 ? 17.907 3.705 0.409 1.00 97.75 172 ASN A C 1
ATOM 1397 O O . ASN A 1 172 ? 18.712 3.136 1.139 1.00 97.75 172 ASN A O 1
ATOM 1401 N N . HIS A 1 173 ? 17.856 5.035 0.324 1.00 97.44 173 HIS A N 1
ATOM 1402 C CA . HIS A 1 173 ? 18.848 5.906 0.964 1.00 97.44 173 HIS A CA 1
ATOM 1403 C C . HIS A 1 173 ? 18.334 6.669 2.185 1.00 97.44 173 HIS A C 1
ATOM 1405 O O . HIS A 1 173 ? 19.108 7.360 2.837 1.00 97.44 173 HIS A O 1
ATOM 1411 N N . ASP A 1 174 ? 17.039 6.569 2.453 1.00 96.31 174 ASP A N 1
ATOM 1412 C CA . ASP A 1 174 ? 16.336 7.281 3.506 1.00 96.31 174 ASP A CA 1
ATOM 1413 C C . ASP A 1 174 ? 16.511 8.812 3.485 1.00 96.31 174 ASP A C 1
ATOM 1415 O O . ASP A 1 174 ? 16.868 9.457 4.469 1.00 96.31 174 ASP A O 1
ATOM 1419 N N . TRP A 1 175 ? 16.299 9.407 2.311 1.00 97.06 175 TRP A N 1
ATOM 1420 C CA . TRP A 1 175 ? 16.459 10.847 2.111 1.00 97.06 175 TRP A CA 1
ATOM 1421 C C . TRP A 1 175 ? 15.253 11.659 2.590 1.00 97.06 175 TRP A C 1
ATOM 1423 O O . TRP A 1 175 ? 14.112 11.198 2.541 1.00 97.06 175 TRP A O 1
ATOM 1433 N N . ASP A 1 176 ? 15.518 12.906 2.997 1.00 94.12 176 ASP A N 1
ATOM 1434 C CA . ASP A 1 176 ? 14.521 13.880 3.471 1.00 94.12 176 ASP A CA 1
ATOM 1435 C C . ASP A 1 176 ? 13.571 13.309 4.534 1.00 94.12 176 ASP A C 1
ATOM 1437 O O . ASP A 1 176 ? 12.360 13.576 4.520 1.00 94.12 176 ASP A O 1
ATOM 1441 N N . SER A 1 177 ? 14.114 12.468 5.414 1.00 95.12 177 SER A N 1
ATOM 1442 C CA . SER A 1 177 ? 13.310 11.647 6.295 1.00 95.12 177 SER A CA 1
ATOM 1443 C C . SER A 1 177 ? 12.976 12.324 7.614 1.00 95.12 177 SER A C 1
ATOM 1445 O O . SER A 1 177 ? 13.713 13.165 8.132 1.00 95.12 177 SER A O 1
ATOM 1447 N N . HIS A 1 178 ? 11.805 11.987 8.143 1.00 93.88 178 HIS A N 1
ATOM 1448 C CA . HIS A 1 178 ? 11.375 12.389 9.477 1.00 93.88 178 HIS A CA 1
ATOM 1449 C C . HIS A 1 178 ? 10.321 11.422 10.000 1.00 93.88 178 HIS A C 1
ATOM 1451 O O . HIS A 1 178 ? 9.590 10.794 9.230 1.00 93.88 178 HIS A O 1
ATOM 1457 N N . ASP A 1 179 ? 10.252 11.323 11.320 1.00 93.19 179 ASP A N 1
ATOM 1458 C CA . ASP A 1 179 ? 9.217 10.570 12.011 1.00 93.19 179 ASP A CA 1
ATOM 1459 C C . ASP A 1 179 ? 8.130 11.529 12.497 1.00 93.19 179 ASP A C 1
ATOM 1461 O O . ASP A 1 179 ? 8.412 12.648 12.935 1.00 93.19 179 ASP A O 1
ATOM 1465 N N . GLN A 1 180 ? 6.877 11.088 12.426 1.00 91.81 180 GLN A N 1
ATOM 1466 C CA . GLN A 1 180 ? 5.733 11.830 12.940 1.00 91.81 180 GLN A CA 1
ATOM 1467 C C . GLN A 1 180 ? 4.828 10.926 13.761 1.00 91.81 180 GLN A C 1
ATOM 1469 O O . GLN A 1 180 ? 4.590 9.768 13.414 1.00 91.81 180 GLN A O 1
ATOM 1474 N N . SER A 1 181 ? 4.277 11.489 14.831 1.00 90.25 181 SER A N 1
ATOM 1475 C CA . SER A 1 181 ? 3.213 10.849 15.592 1.00 90.25 181 SER A CA 1
ATOM 1476 C C . SER A 1 181 ? 1.904 10.880 14.816 1.00 90.25 181 SER A C 1
ATOM 1478 O O . SER A 1 181 ? 1.612 11.824 14.072 1.00 90.25 181 SER A O 1
ATOM 1480 N N . PHE A 1 182 ? 1.102 9.842 15.010 1.00 88.12 182 PHE A N 1
ATOM 1481 C CA . PHE A 1 182 ? -0.266 9.827 14.523 1.00 88.12 182 PHE A CA 1
ATOM 1482 C C . PHE A 1 182 ? -1.194 10.678 15.395 1.00 88.12 182 PHE A C 1
ATOM 1484 O O . PHE A 1 182 ? -0.972 10.854 16.590 1.00 88.12 182 PHE A O 1
ATOM 1491 N N . ASN A 1 183 ? -2.283 11.148 14.794 1.00 85.69 183 ASN A N 1
ATOM 1492 C CA . ASN A 1 183 ? -3.471 11.544 15.531 1.00 85.69 183 ASN A CA 1
ATOM 1493 C C . ASN A 1 183 ? -4.121 10.292 16.160 1.00 85.69 183 ASN A C 1
ATOM 1495 O O . ASN A 1 183 ? -4.189 9.234 15.529 1.00 85.69 183 ASN A O 1
ATOM 1499 N N . ASN A 1 184 ? -4.625 10.416 17.388 1.00 80.62 184 ASN A N 1
ATOM 1500 C CA . ASN A 1 184 ? -5.213 9.299 18.131 1.00 80.62 184 ASN A CA 1
ATOM 1501 C C . ASN A 1 184 ? -6.386 8.622 17.405 1.00 80.62 184 ASN A C 1
ATOM 1503 O O . ASN A 1 184 ? -6.494 7.399 17.454 1.00 80.62 184 ASN A O 1
ATOM 1507 N N . ASP A 1 185 ? -7.226 9.367 16.684 1.00 79.44 185 ASP A N 1
ATOM 1508 C CA . ASP A 1 185 ? -8.369 8.804 15.953 1.00 79.44 185 ASP A CA 1
ATOM 1509 C C . ASP A 1 185 ? -7.918 7.883 14.816 1.00 79.44 185 ASP A C 1
ATOM 1511 O O . ASP A 1 185 ? -8.529 6.843 14.556 1.00 79.44 185 ASP A O 1
ATOM 1515 N N . VAL A 1 186 ? -6.795 8.224 14.179 1.00 83.44 186 VAL A N 1
ATOM 1516 C CA . VAL A 1 186 ? -6.161 7.388 13.157 1.00 83.44 186 VAL A CA 1
ATOM 1517 C C . VAL A 1 186 ? -5.636 6.096 13.774 1.00 83.44 186 VAL A C 1
ATOM 1519 O O . VAL A 1 186 ? -5.905 5.018 13.244 1.00 83.44 186 VAL A O 1
ATOM 1522 N N . VAL A 1 187 ? -4.928 6.187 14.904 1.00 83.31 187 VAL A N 1
ATOM 1523 C CA . VAL A 1 187 ? -4.403 5.006 15.609 1.00 83.31 187 VAL A CA 1
ATOM 1524 C C . VAL A 1 187 ? -5.542 4.101 16.053 1.00 83.31 187 VAL A C 1
ATOM 1526 O O . VAL A 1 187 ? -5.496 2.902 15.799 1.00 83.31 187 VAL A O 1
ATOM 1529 N N . ASN A 1 188 ? -6.595 4.662 16.642 1.00 81.38 188 ASN A N 1
ATOM 1530 C CA . ASN A 1 188 ? -7.750 3.908 17.125 1.00 81.38 188 ASN A CA 1
ATOM 1531 C C . ASN A 1 188 ? -8.492 3.177 15.999 1.00 81.38 188 ASN A C 1
ATOM 1533 O O . ASN A 1 188 ? -9.152 2.171 16.247 1.00 81.38 188 ASN A O 1
ATOM 1537 N N . PHE A 1 189 ? -8.359 3.609 14.745 1.00 82.12 189 PHE A N 1
ATOM 1538 C CA . PHE A 1 189 ? -8.929 2.892 13.607 1.00 82.12 189 PHE A CA 1
ATOM 1539 C C . PHE A 1 189 ? -8.141 1.623 13.218 1.00 82.12 189 PHE A C 1
ATOM 1541 O O . PHE A 1 189 ? -8.659 0.760 12.496 1.00 82.12 189 PHE A O 1
ATOM 1548 N N . LEU A 1 190 ? -6.904 1.469 13.699 1.00 86.25 190 LEU A N 1
ATOM 1549 C CA . LEU A 1 190 ? -6.030 0.349 13.359 1.00 86.25 190 LEU A CA 1
ATOM 1550 C C . LEU A 1 190 ? -6.243 -0.871 14.256 1.00 86.25 190 LEU A C 1
ATOM 1552 O O . LEU A 1 190 ? -6.622 -0.747 15.423 1.00 86.25 190 LEU A O 1
ATOM 1556 N N . PRO A 1 191 ? -5.987 -2.086 13.744 1.00 84.06 191 PRO A N 1
ATOM 1557 C CA . PRO A 1 191 ? -6.131 -3.277 14.551 1.00 84.06 191 PRO A CA 1
ATOM 1558 C C . PRO A 1 191 ? -5.065 -3.377 15.643 1.00 84.06 191 PRO A C 1
ATOM 1560 O O . PRO A 1 191 ? -3.907 -3.048 15.408 1.00 84.06 191 PRO A O 1
ATOM 1563 N N . GLY A 1 192 ? -5.464 -3.826 16.837 1.00 77.00 192 GLY A N 1
ATOM 1564 C CA . GLY A 1 192 ? -4.595 -3.942 18.022 1.00 77.00 192 GLY A CA 1
ATOM 1565 C C . GLY A 1 192 ? -4.190 -2.624 18.682 1.00 77.00 192 GLY A C 1
ATOM 1566 O O . GLY A 1 192 ? -3.469 -2.645 19.680 1.00 77.00 192 GLY A O 1
ATOM 1567 N N . ALA A 1 193 ? -4.670 -1.489 18.170 1.00 73.56 193 ALA A N 1
ATOM 1568 C CA . ALA A 1 193 ? -4.512 -0.212 18.843 1.00 73.56 193 ALA A CA 1
ATOM 1569 C C . ALA A 1 193 ? -5.205 -0.223 20.223 1.00 73.56 193 ALA A C 1
ATOM 1571 O O . ALA A 1 193 ? -6.293 -0.797 20.343 1.00 73.56 193 ALA A O 1
ATOM 1572 N N . PRO A 1 194 ? -4.627 0.435 21.249 1.00 59.69 194 PRO A N 1
ATOM 1573 C CA . PRO A 1 194 ? -5.165 0.434 22.614 1.00 59.69 194 PRO A CA 1
ATOM 1574 C C . PRO A 1 194 ? -6.628 0.898 22.725 1.00 59.69 194 PRO A C 1
ATOM 1576 O O . PRO A 1 194 ? -7.335 0.458 23.626 1.00 59.69 194 PRO A O 1
ATOM 1579 N N . GLY A 1 195 ? -7.085 1.763 21.809 1.00 55.12 195 GLY A N 1
ATOM 1580 C CA . GLY A 1 195 ? -8.443 2.314 21.767 1.00 55.12 195 GLY A CA 1
ATOM 1581 C C . GLY A 1 195 ? -9.275 1.879 20.556 1.00 55.12 195 GLY A C 1
ATOM 1582 O O . GLY A 1 195 ? -10.093 2.671 20.096 1.00 55.12 195 GLY A O 1
ATOM 1583 N N . GLN A 1 196 ? -9.049 0.672 20.014 1.00 55.16 196 GLN A N 1
ATOM 1584 C CA . GLN A 1 196 ? -9.689 0.152 18.790 1.00 55.16 196 GLN A CA 1
ATOM 1585 C C . GLN A 1 196 ? -11.167 0.593 18.622 1.00 55.16 196 GLN A C 1
ATOM 1587 O O . GLN A 1 196 ? -12.024 0.229 19.428 1.00 55.16 196 GLN A O 1
ATOM 1592 N N . ALA A 1 197 ? -11.459 1.353 17.556 1.00 45.75 197 ALA A N 1
ATOM 1593 C CA . ALA A 1 197 ? -12.738 2.007 17.260 1.00 45.75 197 ALA A CA 1
ATOM 1594 C C . ALA A 1 197 ? -13.674 1.175 16.364 1.00 45.75 197 ALA A C 1
ATOM 1596 O O . ALA A 1 197 ? -13.253 0.414 15.504 1.00 45.75 197 ALA A O 1
ATOM 1597 N N . VAL A 1 198 ? -14.974 1.322 16.616 1.00 39.56 198 VAL A N 1
ATOM 1598 C CA . VAL A 1 198 ? -16.028 0.292 16.690 1.00 39.56 198 VAL A CA 1
ATOM 1599 C C . VAL A 1 198 ? -17.298 0.562 15.925 1.00 39.56 198 VAL A C 1
ATOM 1601 O O . VAL A 1 198 ? -18.277 0.943 16.543 1.00 39.56 198 VAL A O 1
ATOM 1604 N N . ILE A 1 199 ? -17.319 0.431 14.613 1.00 41.09 199 ILE A N 1
ATOM 1605 C CA . ILE A 1 199 ? -18.432 0.951 13.822 1.00 41.09 199 ILE A CA 1
ATOM 1606 C C . ILE A 1 199 ? -19.776 0.268 14.154 1.00 41.09 199 ILE A C 1
ATOM 1608 O O . ILE A 1 199 ? -19.950 -0.928 13.918 1.00 41.09 199 ILE A O 1
ATOM 1612 N N . LYS A 1 200 ? -20.735 1.065 14.646 1.00 32.34 200 LYS A N 1
ATOM 1613 C CA . LYS A 1 200 ? -22.180 0.816 14.560 1.00 32.34 200 LYS A CA 1
ATOM 1614 C C . LYS A 1 200 ? -22.826 1.948 13.755 1.00 32.34 200 LYS A C 1
ATOM 1616 O O . LYS A 1 200 ? -22.337 3.074 13.768 1.00 32.34 200 LYS A O 1
ATOM 1621 N N . ASP A 1 201 ? -23.871 1.601 13.014 1.00 36.38 201 ASP A N 1
ATOM 1622 C CA . ASP A 1 201 ? -24.428 2.364 11.894 1.00 36.38 201 ASP A CA 1
ATOM 1623 C C . ASP A 1 201 ? -24.771 3.836 12.178 1.00 36.38 201 ASP A C 1
ATOM 1625 O O . ASP A 1 201 ? -25.200 4.225 13.264 1.00 36.38 201 ASP A O 1
ATOM 1629 N N . GLY A 1 202 ? -24.563 4.653 11.142 1.00 37.12 202 GLY A N 1
ATOM 1630 C CA . GLY A 1 202 ? -24.560 6.109 11.186 1.00 37.12 202 GLY A CA 1
ATOM 1631 C C . GLY A 1 202 ? -25.861 6.747 11.668 1.00 37.12 202 GLY A C 1
ATOM 1632 O O . GLY A 1 202 ? -26.888 6.642 11.009 1.00 37.12 202 GLY A O 1
ATOM 1633 N N . ASN A 1 203 ? -25.771 7.458 12.795 1.00 34.97 203 ASN A N 1
ATOM 1634 C CA . ASN A 1 203 ? -26.203 8.860 12.943 1.00 34.97 203 ASN A CA 1
ATOM 1635 C C . ASN A 1 203 ? -26.035 9.433 14.365 1.00 34.97 203 ASN A C 1
ATOM 1637 O O . ASN A 1 203 ? -26.555 10.505 14.660 1.00 34.97 203 ASN A O 1
ATOM 1641 N N . SER A 1 204 ? -25.274 8.802 15.257 1.00 29.80 204 SER A N 1
ATOM 1642 C CA . SER A 1 204 ? -24.995 9.382 16.574 1.00 29.80 204 SER A CA 1
ATOM 1643 C C . SER A 1 204 ? -23.641 8.932 17.100 1.00 29.80 204 SER A C 1
ATOM 1645 O O . SER A 1 204 ? -23.310 7.753 17.016 1.00 29.80 204 SER A O 1
ATOM 1647 N N . ILE A 1 205 ? -22.887 9.883 17.658 1.00 42.81 205 ILE A N 1
ATOM 1648 C CA . ILE A 1 205 ? -21.676 9.664 18.456 1.00 42.81 205 ILE A CA 1
ATOM 1649 C C . ILE A 1 205 ? -22.041 8.667 19.571 1.00 42.81 205 ILE A C 1
ATOM 1651 O O . ILE A 1 205 ? -22.741 9.029 20.512 1.00 42.81 205 ILE A O 1
ATOM 1655 N N . GLY A 1 206 ? -21.653 7.396 19.428 1.00 28.67 206 GLY A N 1
ATOM 1656 C CA . GLY A 1 206 ? -22.087 6.338 20.340 1.00 28.67 206 GLY A CA 1
ATOM 1657 C C . GLY A 1 206 ? -21.408 4.987 20.105 1.00 28.67 206 GLY A C 1
ATOM 1658 O O . GLY A 1 206 ? -21.762 4.264 19.184 1.00 28.67 206 GLY A O 1
ATOM 1659 N N . GLU A 1 207 ? -20.472 4.687 21.008 1.00 33.59 207 GLU A N 1
ATOM 1660 C CA . GLU A 1 207 ? -19.890 3.396 21.421 1.00 33.59 207 GLU A CA 1
ATOM 1661 C C . GLU A 1 207 ? -19.398 2.380 20.378 1.00 33.59 207 GLU A C 1
ATOM 1663 O O . GLU A 1 207 ? -20.129 1.780 19.592 1.00 33.59 207 GLU A O 1
ATOM 1668 N N . TYR A 1 208 ? -18.110 2.078 20.533 1.00 42.97 208 TYR A N 1
ATOM 1669 C CA . TYR A 1 208 ? -17.289 1.345 19.606 1.00 42.97 208 TYR A CA 1
ATOM 1670 C C . TYR A 1 208 ? -16.942 -0.097 20.118 1.00 42.97 208 TYR A C 1
ATOM 1672 O O . TYR A 1 208 ? -16.224 -0.197 21.106 1.00 42.97 208 TYR A O 1
ATOM 1680 N N . LYS A 1 209 ? -17.366 -1.234 19.492 1.00 33.62 209 LYS A N 1
ATOM 1681 C CA . LYS A 1 209 ? -16.923 -2.643 19.876 1.00 33.62 209 LYS A CA 1
ATOM 1682 C C . LYS A 1 209 ? -16.324 -3.647 18.826 1.00 33.62 209 LYS A C 1
ATOM 1684 O O . LYS A 1 209 ? -17.085 -4.325 18.137 1.00 33.62 209 LYS A O 1
ATOM 1689 N N . LEU A 1 210 ? -14.984 -3.813 18.734 1.00 40.88 210 LEU A N 1
ATOM 1690 C CA . LEU A 1 210 ? -14.254 -4.607 17.717 1.00 40.88 210 LEU A CA 1
ATOM 1691 C C . LEU A 1 210 ? -14.127 -6.023 18.240 1.00 40.88 210 LEU A C 1
ATOM 1693 O O . LEU A 1 210 ? -13.408 -6.274 19.198 1.00 40.88 210 LEU A O 1
ATOM 1697 N N . ALA A 1 211 ? -14.799 -6.955 17.581 1.00 37.84 211 ALA A N 1
ATOM 1698 C CA . ALA A 1 211 ? -14.691 -8.374 17.877 1.00 37.84 211 ALA A CA 1
ATOM 1699 C C . ALA A 1 211 ? -14.454 -9.123 16.563 1.00 37.84 211 ALA A C 1
ATOM 1701 O O . ALA A 1 211 ? -15.401 -9.555 15.913 1.00 37.84 211 ALA A O 1
ATOM 1702 N N . LYS A 1 212 ? -13.189 -9.190 16.125 1.00 36.94 212 LYS A N 1
ATOM 1703 C CA . LYS A 1 212 ? -12.751 -10.126 15.067 1.00 36.94 212 LYS A CA 1
ATOM 1704 C C . LYS A 1 212 ? -11.238 -10.365 14.995 1.00 36.94 212 LYS A C 1
ATOM 1706 O O . LYS A 1 212 ? -10.826 -11.386 14.459 1.00 36.94 212 LYS A O 1
ATOM 1711 N N . CYS A 1 213 ? -10.401 -9.486 15.559 1.00 38.28 213 CYS A N 1
ATOM 1712 C CA . CYS A 1 213 ? -8.951 -9.738 15.623 1.00 38.28 213 CYS A CA 1
ATOM 1713 C C . CYS A 1 213 ? -8.559 -10.808 16.651 1.00 38.28 213 CYS A C 1
ATOM 1715 O O . CYS A 1 213 ? -7.598 -11.534 16.413 1.00 38.28 213 CYS A O 1
ATOM 1717 N N . SER A 1 214 ? -9.300 -10.946 17.754 1.00 39.56 214 SER A N 1
ATOM 1718 C CA . SER A 1 214 ? -8.970 -11.896 18.827 1.00 39.56 214 SER A CA 1
ATOM 1719 C C . SER A 1 214 ? -8.955 -13.354 18.354 1.00 39.56 214 SER A C 1
ATOM 1721 O O . SER A 1 214 ? -8.045 -14.097 18.700 1.00 39.56 214 SER A O 1
ATOM 1723 N N . GLU A 1 215 ? -9.905 -13.741 17.500 1.00 37.97 215 GLU A N 1
ATOM 1724 C CA . GLU A 1 215 ? -10.083 -15.127 17.042 1.00 37.97 215 GLU A CA 1
ATOM 1725 C C . GLU A 1 215 ? -8.983 -15.573 16.057 1.00 37.97 215 GLU A C 1
ATOM 1727 O O . GLU A 1 215 ? -8.525 -16.713 16.091 1.00 37.97 215 GLU A O 1
ATOM 1732 N N . LYS A 1 216 ? -8.481 -14.660 15.210 1.00 41.09 216 LYS A N 1
ATOM 1733 C CA . LYS A 1 216 ? -7.354 -14.953 14.303 1.00 41.09 216 LYS A CA 1
ATOM 1734 C C . LYS A 1 216 ? -6.005 -14.988 15.021 1.00 41.09 216 LYS A C 1
ATOM 1736 O O . LYS A 1 216 ? -5.174 -15.824 14.676 1.00 41.09 216 LYS A O 1
ATOM 1741 N N . MET A 1 217 ? -5.788 -14.118 16.012 1.00 41.34 217 MET A N 1
ATOM 1742 C CA . MET A 1 217 ? -4.560 -14.141 16.818 1.00 41.34 217 MET A CA 1
ATOM 1743 C C . MET A 1 217 ? -4.454 -15.427 17.649 1.00 41.34 217 MET A C 1
ATOM 1745 O O . MET A 1 217 ? -3.359 -15.963 17.784 1.00 41.34 217 MET A O 1
ATOM 1749 N N . GLU A 1 218 ? -5.578 -15.965 18.136 1.00 41.78 218 GLU A N 1
ATOM 1750 C CA . GLU A 1 218 ? -5.613 -17.252 18.844 1.00 41.78 218 GLU A CA 1
ATOM 1751 C C . GLU A 1 218 ? -5.194 -18.432 17.953 1.00 41.78 218 GLU A C 1
ATOM 1753 O O . GLU A 1 218 ? -4.472 -19.326 18.389 1.00 41.78 218 GLU A O 1
ATOM 1758 N N . ASN A 1 219 ? -5.614 -18.423 16.687 1.00 41.44 219 ASN A N 1
ATOM 1759 C CA . ASN A 1 219 ? -5.252 -19.474 15.737 1.00 41.44 219 ASN A CA 1
ATOM 1760 C C . ASN A 1 219 ? -3.795 -19.337 15.263 1.00 41.44 219 ASN A C 1
ATOM 1762 O O . ASN A 1 219 ? -3.082 -20.332 15.190 1.00 41.44 219 ASN A O 1
ATOM 1766 N N . ALA A 1 220 ? -3.307 -18.110 15.049 1.00 42.31 220 ALA A N 1
ATOM 1767 C CA . ALA A 1 220 ? -1.908 -17.868 14.688 1.00 42.31 220 ALA A CA 1
ATOM 1768 C C . ALA A 1 220 ? -0.919 -18.252 15.809 1.00 42.31 220 ALA A C 1
ATOM 1770 O O . ALA A 1 220 ? 0.182 -18.725 15.521 1.00 42.31 220 ALA A O 1
ATOM 1771 N N . SER A 1 221 ? -1.298 -18.091 17.083 1.00 42.69 221 SER A N 1
ATOM 1772 C CA . SER A 1 221 ? -0.472 -18.513 18.226 1.00 42.69 221 SER A CA 1
ATOM 1773 C C . SER A 1 221 ? -0.325 -20.040 18.295 1.00 42.69 221 SER A C 1
ATOM 1775 O O . SER A 1 221 ? 0.753 -20.539 18.623 1.00 42.69 221 SER A O 1
ATOM 1777 N N . LYS A 1 222 ? -1.385 -20.782 17.943 1.00 46.06 222 LYS A N 1
ATOM 1778 C CA . LYS A 1 222 ? -1.384 -22.253 17.894 1.00 46.06 222 LYS A CA 1
ATOM 1779 C C . LYS A 1 222 ? -0.481 -22.795 16.780 1.00 46.06 222 LYS A C 1
ATOM 1781 O O . LYS A 1 222 ? 0.173 -23.811 16.992 1.00 46.06 222 LYS A O 1
ATOM 1786 N N . ASP A 1 223 ? -0.381 -22.084 15.657 1.00 42.53 223 ASP A N 1
ATOM 1787 C CA . ASP A 1 223 ? 0.411 -22.513 14.495 1.00 42.53 223 ASP A CA 1
ATOM 1788 C C . ASP A 1 223 ? 1.895 -22.101 14.559 1.00 42.53 223 ASP A C 1
ATOM 1790 O O . ASP A 1 223 ? 2.736 -22.720 13.908 1.00 42.53 223 ASP A O 1
ATOM 1794 N N . THR A 1 224 ? 2.246 -21.071 15.341 1.00 41.78 224 THR A N 1
ATOM 1795 C CA . THR A 1 224 ? 3.613 -20.502 15.371 1.00 41.78 224 THR A CA 1
ATOM 1796 C C . THR A 1 224 ? 4.386 -20.757 16.667 1.00 41.78 224 THR A C 1
ATOM 1798 O O . THR A 1 224 ? 5.578 -20.460 16.729 1.00 41.78 224 THR A O 1
ATOM 1801 N N . GLY A 1 225 ? 3.742 -21.298 17.709 1.00 31.98 225 GLY A N 1
ATOM 1802 C CA . GLY A 1 225 ? 4.367 -21.513 19.022 1.00 31.98 225 GLY A CA 1
ATOM 1803 C C . GLY A 1 225 ? 4.698 -20.218 19.778 1.00 31.98 225 GLY A C 1
ATOM 1804 O O . GLY A 1 225 ? 5.409 -20.257 20.781 1.00 31.98 225 GLY A O 1
ATOM 1805 N N . ILE A 1 226 ? 4.196 -19.072 19.310 1.00 42.69 226 ILE A N 1
ATOM 1806 C CA . ILE A 1 226 ? 4.345 -17.776 19.972 1.00 42.69 226 ILE A CA 1
ATOM 1807 C C . ILE A 1 226 ? 3.254 -17.659 21.042 1.00 42.69 226 ILE A C 1
ATOM 1809 O O . ILE A 1 226 ? 2.062 -17.714 20.740 1.00 42.69 226 ILE A O 1
ATOM 1813 N N . ASP A 1 227 ? 3.658 -17.490 22.301 1.00 36.69 227 ASP A N 1
ATOM 1814 C CA . ASP A 1 227 ? 2.743 -17.316 23.432 1.00 36.69 227 ASP A CA 1
ATOM 1815 C C . ASP A 1 227 ? 2.071 -15.927 23.383 1.00 36.69 227 ASP A C 1
ATOM 1817 O O . ASP A 1 227 ? 2.602 -14.916 23.851 1.00 36.69 227 ASP A O 1
ATOM 1821 N N . CYS A 1 228 ? 0.877 -15.871 22.789 1.00 40.06 228 CYS A N 1
ATOM 1822 C CA . CYS A 1 228 ? 0.045 -14.667 22.740 1.00 40.06 228 CYS A CA 1
ATOM 1823 C C . CYS A 1 228 ? -0.821 -14.465 24.002 1.00 40.06 228 CYS A C 1
ATOM 1825 O O . CYS A 1 228 ? -1.599 -13.508 24.056 1.00 40.06 228 CYS A O 1
ATOM 1827 N N . THR A 1 229 ? -0.694 -15.301 25.039 1.00 36.88 229 THR A N 1
ATOM 1828 C CA . THR A 1 229 ? -1.570 -15.270 26.229 1.00 36.88 229 THR A CA 1
ATOM 1829 C C . THR A 1 229 ? -1.394 -13.984 27.052 1.00 36.88 229 THR A C 1
ATOM 1831 O O . THR A 1 229 ? -2.323 -13.533 27.725 1.00 36.88 229 THR A O 1
ATOM 1834 N N . LEU A 1 230 ? -0.251 -13.296 26.916 1.00 39.22 230 LEU A N 1
ATOM 1835 C CA . LEU A 1 230 ? -0.029 -11.973 27.518 1.00 39.22 230 LEU A CA 1
ATOM 1836 C C . LEU A 1 230 ? -0.842 -10.837 26.861 1.00 39.22 230 LEU A C 1
ATOM 1838 O O . LEU A 1 230 ? -1.023 -9.788 27.478 1.00 39.22 230 LEU A O 1
ATOM 1842 N N . PHE A 1 231 ? -1.338 -11.017 25.631 1.00 39.84 231 PHE A N 1
ATOM 1843 C CA . PHE A 1 231 ? -2.160 -10.021 24.927 1.00 39.84 231 PHE A CA 1
ATOM 1844 C C . PHE A 1 231 ? -3.651 -10.126 25.281 1.00 39.84 231 PHE A C 1
ATOM 1846 O O . PHE A 1 231 ? -4.383 -9.142 25.173 1.00 39.84 231 PHE A O 1
ATOM 1853 N N . MET A 1 232 ? -4.108 -11.300 25.727 1.00 39.81 232 MET A N 1
ATOM 1854 C CA . MET A 1 232 ? -5.533 -11.578 25.942 1.00 39.81 232 MET A CA 1
ATOM 1855 C C . MET A 1 232 ? -6.051 -11.170 27.326 1.00 39.81 232 MET A C 1
ATOM 1857 O O . MET A 1 232 ? -7.219 -10.797 27.453 1.00 39.81 232 MET A O 1
ATOM 1861 N N . ASN A 1 233 ? -5.198 -11.163 28.355 1.00 34.06 233 ASN A N 1
ATOM 1862 C CA . ASN A 1 233 ? -5.648 -11.043 29.748 1.00 34.06 233 ASN A CA 1
ATOM 1863 C C . ASN A 1 233 ? -6.229 -9.675 30.155 1.00 34.06 233 ASN A C 1
ATOM 1865 O O . ASN A 1 233 ? -6.860 -9.584 31.204 1.00 34.06 233 ASN A O 1
ATOM 1869 N N . PHE A 1 234 ? -6.100 -8.627 29.335 1.00 36.25 234 PHE A N 1
ATOM 1870 C CA . PHE A 1 234 ? -6.683 -7.311 29.645 1.00 36.25 234 PHE A CA 1
ATOM 1871 C C . PHE A 1 234 ? -7.935 -6.949 28.834 1.00 36.25 234 PHE A C 1
ATOM 1873 O O . PHE A 1 234 ? -8.730 -6.130 29.296 1.00 36.25 234 PHE A O 1
ATOM 1880 N N . SER A 1 235 ? -8.185 -7.594 27.686 1.00 39.50 235 SER A N 1
ATOM 1881 C CA . SER A 1 235 ? -9.403 -7.323 26.896 1.00 39.50 235 SER A CA 1
ATOM 1882 C C . SER A 1 235 ? -10.679 -7.776 27.618 1.00 39.50 235 SER A C 1
ATOM 1884 O O . SER A 1 235 ? -11.728 -7.151 27.474 1.00 39.50 235 SER A O 1
ATOM 1886 N N . PHE A 1 236 ? -10.590 -8.809 28.465 1.00 34.69 236 PHE A N 1
ATOM 1887 C CA . PHE A 1 236 ? -11.714 -9.254 29.296 1.00 34.69 236 PHE A CA 1
ATOM 1888 C C . PHE A 1 236 ? -12.034 -8.294 30.452 1.00 34.69 236 PHE A C 1
ATOM 1890 O O . PHE A 1 236 ? -13.202 -8.138 30.807 1.00 34.69 236 PHE A O 1
ATOM 1897 N N . PHE A 1 237 ? -11.034 -7.596 31.000 1.00 29.78 237 PHE A N 1
ATOM 1898 C CA . PHE A 1 237 ? -11.245 -6.682 32.127 1.00 29.78 237 PHE A CA 1
ATOM 1899 C C . PHE A 1 237 ? -11.978 -5.401 31.707 1.00 29.78 237 PHE A C 1
ATOM 1901 O O . PHE A 1 237 ? -12.874 -4.941 32.413 1.00 29.78 237 PHE A O 1
ATOM 1908 N N . VAL A 1 238 ? -11.685 -4.870 30.515 1.00 35.22 238 VAL A N 1
ATOM 1909 C CA . VAL A 1 238 ? -12.379 -3.682 29.985 1.00 35.22 238 VAL A CA 1
ATOM 1910 C C . VAL A 1 238 ? -13.833 -4.003 29.618 1.00 35.22 238 VAL A C 1
ATOM 1912 O O . VAL A 1 238 ? -14.726 -3.188 29.853 1.00 35.22 238 VAL A O 1
ATOM 1915 N N . LEU A 1 239 ? -14.110 -5.217 29.123 1.00 31.23 239 LEU A N 1
ATOM 1916 C CA . LEU A 1 239 ? -15.481 -5.632 28.809 1.00 31.23 239 LEU A CA 1
ATOM 1917 C C . LEU A 1 239 ? -16.352 -5.796 30.068 1.00 31.23 239 LEU A C 1
ATOM 1919 O O . LEU A 1 239 ? -17.555 -5.540 30.010 1.00 31.23 239 LEU A O 1
ATOM 1923 N N . MET A 1 240 ? -15.758 -6.197 31.198 1.00 27.77 240 MET A N 1
ATOM 1924 C CA . MET A 1 240 ? -16.489 -6.458 32.441 1.00 27.77 240 MET A CA 1
ATOM 1925 C C . MET A 1 240 ? -16.775 -5.182 33.250 1.00 27.77 240 MET A C 1
ATOM 1927 O O . MET A 1 240 ? -17.849 -5.065 33.839 1.00 27.77 240 MET A O 1
ATOM 1931 N N . VAL A 1 241 ? -15.884 -4.182 33.213 1.00 32.94 241 VAL A N 1
ATOM 1932 C CA . VAL A 1 241 ? -16.102 -2.893 33.903 1.00 32.94 241 VAL A CA 1
ATOM 1933 C C . VAL A 1 241 ? -17.245 -2.090 33.263 1.00 32.94 241 VAL A C 1
ATOM 1935 O O . VAL A 1 241 ? -18.026 -1.470 33.979 1.00 32.94 241 VAL A O 1
ATOM 1938 N N . VAL A 1 242 ? -17.429 -2.176 31.940 1.00 35.06 242 VAL A N 1
ATOM 1939 C CA . VAL A 1 242 ? -18.551 -1.512 31.242 1.00 35.06 242 VAL A CA 1
ATOM 1940 C C . VAL A 1 242 ? -19.881 -2.263 31.424 1.00 35.06 242 VAL A C 1
ATOM 1942 O O . VAL A 1 242 ? -20.948 -1.660 31.345 1.00 35.06 242 VAL A O 1
ATOM 1945 N N . TYR A 1 243 ? -19.852 -3.573 31.698 1.00 29.44 243 TYR A N 1
ATOM 1946 C CA . TYR A 1 243 ? -21.075 -4.352 31.944 1.00 29.44 243 TYR A CA 1
ATOM 1947 C C . TYR A 1 243 ? -21.605 -4.193 33.381 1.00 29.44 243 TYR A C 1
ATOM 1949 O O . TYR A 1 243 ? -22.809 -4.298 33.615 1.00 29.44 243 TYR A O 1
ATOM 1957 N N . LEU A 1 244 ? -20.726 -3.913 34.349 1.00 31.48 244 LEU A N 1
ATOM 1958 C CA . LEU A 1 244 ? -21.109 -3.758 35.757 1.00 31.48 244 LEU A CA 1
ATOM 1959 C C . LEU A 1 244 ? -21.574 -2.340 36.124 1.00 31.48 244 LEU A C 1
ATOM 1961 O O . LEU A 1 244 ? -22.324 -2.198 37.084 1.00 31.48 244 LEU A O 1
ATOM 1965 N N . SER A 1 245 ? -21.226 -1.311 35.346 1.00 32.69 245 SER A N 1
ATOM 1966 C CA . SER A 1 245 ? -21.695 0.065 35.585 1.00 32.69 245 SER A CA 1
ATOM 1967 C C . SER A 1 245 ? -23.104 0.364 35.052 1.00 32.69 245 SER A C 1
ATOM 1969 O O . SER A 1 245 ? -23.658 1.401 35.392 1.00 32.69 245 SER A O 1
ATOM 1971 N N . ARG A 1 246 ? -23.715 -0.531 34.257 1.00 36.66 246 ARG A N 1
ATOM 1972 C CA . ARG A 1 246 ? -25.088 -0.373 33.721 1.00 36.66 246 ARG A CA 1
ATOM 1973 C C . ARG A 1 246 ? -26.172 -1.178 34.452 1.00 36.66 246 ARG A C 1
ATOM 1975 O O . ARG A 1 246 ? -27.318 -1.150 34.027 1.00 36.66 246 ARG A O 1
ATOM 1982 N N . ASN A 1 247 ? -25.831 -1.895 35.525 1.00 34.50 247 ASN A N 1
ATOM 1983 C CA . ASN A 1 247 ? -26.802 -2.651 36.334 1.00 34.50 247 ASN A CA 1
ATOM 1984 C C . ASN A 1 247 ? -27.057 -2.024 37.721 1.00 34.50 247 ASN A C 1
ATOM 1986 O O . ASN A 1 247 ? -27.646 -2.667 38.585 1.00 34.50 247 ASN A O 1
ATOM 1990 N N . TYR A 1 248 ? -26.619 -0.778 37.924 1.00 36.31 248 TYR A N 1
ATOM 1991 C CA . TYR A 1 248 ? -26.887 0.025 39.119 1.00 36.31 248 TYR A CA 1
ATOM 1992 C C . TYR A 1 248 ? -27.298 1.453 38.726 1.00 36.31 248 TYR A C 1
ATOM 1994 O O . TYR A 1 248 ? -26.632 2.410 39.101 1.00 36.31 248 TYR A O 1
ATOM 2002 N N . GLU A 1 249 ? -28.387 1.582 37.967 1.00 35.12 249 GLU A N 1
ATOM 2003 C CA . GLU A 1 249 ? -29.271 2.762 37.957 1.00 35.12 249 GLU A CA 1
ATOM 2004 C C . GLU A 1 249 ? -30.725 2.295 37.835 1.00 35.12 249 GLU A C 1
ATOM 2006 O O . GLU A 1 249 ? -30.986 1.397 36.999 1.00 35.12 249 GLU A O 1
#

Radius of gyration: 18.62 Å; chains: 1; bounding box: 48×39×58 Å